Protein AF-A0A3D5L7T8-F1 (afdb_monomer_lite)

pLDDT: mean 82.83, std 12.46, range [45.78, 97.19]

Foldseek 3Di:
DWDDDLQKIWDWDQDPVRDIKIKIFRQDLAKFAQKWKWKAAPNDIDIDHAQIDGHGGMDIPPDDHDHFDDAFAFEEEALDTAEDDPVQQDPVVRDRNDDPQGQPHYPPPPPQPQQWDKDWDADVVRGMIMMMIGRQADFFEEEQEECCCGPDPVVVVVVQVVSVVSSHGYRYYYDYYHQFAPCLLVCVDVVRVSSVVSSVCRVVSHPDGSYYHHYHDD

Secondary structure (DSSP, 8-state):
-EEEETTEEEEEEE-TTS-EEEEEEE-SSS-EEEEEEEEEETTEEEEEEEEEE-TT-EEETT----PPPPP---EEETTEE--B-GGGEETTTTEE-S-TT----B-TTS-TTTSEEEEEEEEETTEEEEEEEEE-EEEEEEEEESHIIIIIS-HHHHHHHHHHHTT-EEEEEEEE-TT-BHHHHTT--GGGHHHHHHHHHHHTT-S--SEEEEE-B-

Structure (mmCIF, N/CA/C/O backbone):
data_AF-A0A3D5L7T8-F1
#
_entry.id   AF-A0A3D5L7T8-F1
#
loop_
_atom_site.group_PDB
_atom_site.id
_atom_site.type_symbol
_atom_site.label_atom_id
_atom_site.label_alt_id
_atom_site.label_comp_id
_atom_site.label_asym_id
_atom_site.label_entity_id
_atom_site.label_seq_id
_atom_site.pdbx_PDB_ins_code
_atom_site.Cartn_x
_atom_site.Cartn_y
_atom_site.Cartn_z
_atom_site.occupancy
_atom_site.B_iso_or_equiv
_atom_site.auth_seq_id
_atom_site.auth_comp_id
_atom_site.auth_asym_id
_atom_site.auth_atom_id
_atom_site.pdbx_PDB_model_num
ATOM 1 N N . MET A 1 1 ? -21.541 0.212 16.901 1.00 83.94 1 MET A N 1
ATOM 2 C CA . MET A 1 1 ? -21.038 1.548 16.515 1.00 83.94 1 MET A CA 1
ATOM 3 C C . MET A 1 1 ? -20.160 1.400 15.288 1.00 83.94 1 MET A C 1
ATOM 5 O O . MET A 1 1 ? -19.587 0.329 15.118 1.00 83.94 1 MET A O 1
ATOM 9 N N . ARG A 1 2 ? -20.120 2.416 14.421 1.00 86.62 2 ARG A N 1
ATOM 10 C CA . ARG A 1 2 ? -19.280 2.442 13.216 1.00 86.62 2 ARG A CA 1
ATOM 11 C C . ARG A 1 2 ? -18.342 3.632 13.292 1.00 86.62 2 ARG A C 1
ATOM 13 O O . ARG A 1 2 ? -18.775 4.712 13.688 1.00 86.62 2 ARG A O 1
ATOM 20 N N . TYR A 1 3 ? -17.098 3.408 12.916 1.00 86.88 3 TYR A N 1
ATOM 21 C CA . TYR A 1 3 ? -16.036 4.394 12.954 1.00 86.88 3 TYR A CA 1
ATOM 22 C C . TYR A 1 3 ? -15.247 4.307 11.658 1.00 86.88 3 TYR A C 1
ATOM 24 O O . TYR A 1 3 ? -14.948 3.201 11.219 1.00 86.88 3 TYR A O 1
ATOM 32 N N . SER A 1 4 ? -14.900 5.440 11.059 1.00 86.38 4 SER A N 1
ATOM 33 C CA . SER A 1 4 ? -14.185 5.462 9.783 1.00 86.38 4 SER A CA 1
ATOM 34 C C . SER A 1 4 ? -12.942 6.331 9.887 1.00 86.38 4 SER A C 1
ATOM 36 O O . SER A 1 4 ? -12.996 7.418 10.464 1.00 86.38 4 SER A O 1
ATOM 38 N N . TYR A 1 5 ? -11.832 5.851 9.337 1.00 85.75 5 TYR A N 1
ATOM 39 C CA . TYR A 1 5 ? -10.569 6.580 9.265 1.00 85.75 5 TYR A CA 1
ATOM 40 C C . TYR A 1 5 ? -9.748 6.047 8.090 1.00 85.75 5 TYR A C 1
ATOM 42 O O . TYR A 1 5 ? -9.596 4.835 7.978 1.00 85.75 5 TYR A O 1
ATOM 50 N N . ASP A 1 6 ? -9.278 6.933 7.207 1.00 85.06 6 ASP A N 1
ATOM 51 C CA . ASP A 1 6 ? -8.482 6.590 6.016 1.00 85.06 6 ASP A CA 1
ATOM 52 C C . ASP A 1 6 ? -9.094 5.434 5.189 1.00 85.06 6 ASP A C 1
ATOM 54 O O . ASP A 1 6 ? -8.447 4.445 4.877 1.00 85.06 6 ASP A O 1
ATOM 58 N N . ASN A 1 7 ? -10.399 5.500 4.891 1.00 90.38 7 ASN A N 1
ATOM 59 C CA . ASN A 1 7 ? -11.153 4.444 4.185 1.00 90.38 7 ASN A CA 1
ATOM 60 C C . ASN A 1 7 ? -11.160 3.053 4.857 1.00 90.38 7 ASN A C 1
ATOM 62 O O . ASN A 1 7 ? -11.647 2.086 4.270 1.00 90.38 7 ASN A O 1
ATOM 66 N N . LEU A 1 8 ? -10.713 2.935 6.106 1.00 91.81 8 LEU A N 1
ATOM 67 C CA . LEU A 1 8 ? -11.010 1.790 6.959 1.00 91.81 8 LEU A CA 1
ATOM 68 C C . LEU A 1 8 ? -12.288 2.081 7.746 1.00 91.81 8 LEU A C 1
ATOM 70 O O . LEU A 1 8 ? -12.381 3.104 8.425 1.00 91.81 8 LEU A O 1
ATOM 74 N N . GLU A 1 9 ? -13.272 1.185 7.682 1.00 93.81 9 GLU A N 1
ATOM 75 C CA . GLU A 1 9 ? -14.464 1.241 8.533 1.00 93.81 9 GLU A CA 1
ATOM 76 C C . GLU A 1 9 ? -14.398 0.144 9.592 1.00 93.81 9 GLU A C 1
ATOM 78 O O . GLU A 1 9 ? -14.436 -1.048 9.303 1.00 93.81 9 GLU A O 1
ATOM 83 N N . MET A 1 10 ? -14.350 0.546 10.853 1.00 92.56 10 MET A N 1
ATOM 84 C CA . MET A 1 10 ? -14.443 -0.355 11.984 1.00 92.56 10 MET A CA 1
ATOM 85 C C . MET A 1 10 ? -15.875 -0.392 12.513 1.00 92.56 10 MET A C 1
ATOM 87 O O . MET A 1 10 ? -16.433 0.618 12.947 1.00 92.56 10 MET A O 1
ATOM 91 N N . THR A 1 11 ? -16.456 -1.586 12.551 1.00 92.94 11 THR A N 1
ATOM 92 C CA . THR A 1 11 ? -17.729 -1.852 13.216 1.00 92.94 11 THR A CA 1
ATOM 93 C C . THR A 1 11 ? -17.478 -2.578 14.530 1.00 92.94 11 THR A C 1
ATOM 95 O O . THR A 1 11 ? -16.883 -3.651 14.558 1.00 92.94 11 THR A O 1
ATOM 98 N N . VAL A 1 12 ? -17.980 -2.008 15.625 1.00 90.31 12 VAL A N 1
ATOM 99 C CA . VAL A 1 12 ? -17.902 -2.598 16.968 1.00 90.31 12 VAL A CA 1
ATOM 100 C C . VAL A 1 12 ? -19.304 -2.935 17.446 1.00 90.31 12 VAL A C 1
ATOM 102 O O . VAL A 1 12 ? -20.168 -2.055 17.553 1.00 90.31 12 VAL A O 1
ATOM 105 N N . THR A 1 13 ? -19.530 -4.208 17.749 1.00 89.50 13 THR A N 1
ATOM 106 C CA . THR A 1 13 ? -20.808 -4.721 18.240 1.00 89.50 13 THR A CA 1
ATOM 107 C C . THR A 1 13 ? -20.642 -5.214 19.671 1.00 89.50 13 THR A C 1
ATOM 109 O O . THR A 1 13 ? -19.860 -6.123 19.934 1.00 89.50 13 THR A O 1
ATOM 112 N N . TYR A 1 14 ? -21.396 -4.617 20.593 1.00 83.88 14 TYR A N 1
ATOM 113 C CA . TYR A 1 14 ? -21.384 -4.963 22.014 1.00 83.88 14 TYR A CA 1
ATOM 114 C C . TYR A 1 14 ? -22.462 -6.002 22.283 1.00 83.88 14 TYR A C 1
ATOM 116 O O . TYR A 1 14 ? -23.641 -5.778 21.991 1.00 83.88 14 TYR A O 1
ATOM 124 N N . ARG A 1 15 ? -22.064 -7.142 22.838 1.00 79.88 15 ARG A N 1
ATOM 125 C CA . ARG A 1 15 ? -22.972 -8.223 23.206 1.00 79.88 15 ARG A CA 1
ATOM 126 C C . ARG A 1 15 ? -23.283 -8.162 24.706 1.00 79.88 15 ARG A C 1
ATOM 128 O O . ARG A 1 15 ? -22.526 -7.627 25.516 1.00 79.88 15 ARG A O 1
ATOM 135 N N . LYS A 1 16 ? -24.460 -8.675 25.087 1.00 70.06 16 LYS A N 1
ATOM 136 C CA . LYS A 1 16 ? -25.003 -8.587 26.463 1.00 70.06 16 LYS A CA 1
ATOM 137 C C . LYS A 1 16 ? -24.175 -9.351 27.507 1.00 70.06 16 LYS A C 1
ATOM 139 O O . LYS A 1 16 ? -24.302 -9.091 28.698 1.00 70.06 16 LYS A O 1
ATOM 144 N N . ASP A 1 17 ? -23.340 -10.278 27.064 1.00 72.81 17 ASP A N 1
ATOM 145 C CA . ASP A 1 17 ? -22.389 -11.089 27.836 1.00 72.81 17 ASP A CA 1
ATOM 146 C C . ASP A 1 17 ? -21.059 -10.371 28.135 1.00 72.81 17 ASP A C 1
ATOM 148 O O . ASP A 1 17 ? -20.142 -10.969 28.697 1.00 72.81 17 ASP A O 1
ATOM 152 N N . LYS A 1 18 ? -20.968 -9.071 27.827 1.00 67.56 18 LYS A N 1
ATOM 153 C CA . LYS A 1 18 ? -19.739 -8.270 27.882 1.00 67.56 18 LYS A CA 1
ATOM 154 C C . LYS A 1 18 ? -18.691 -8.689 26.843 1.00 67.56 18 LYS A C 1
ATOM 156 O O . LYS A 1 18 ? -17.521 -8.334 26.995 1.00 67.56 18 LYS A O 1
ATOM 161 N N . GLU A 1 19 ? -19.084 -9.425 25.806 1.00 77.62 19 GLU A N 1
ATOM 162 C CA . GLU A 1 19 ? -18.231 -9.653 24.646 1.00 77.62 19 GLU A CA 1
ATOM 163 C C . GLU A 1 19 ? -18.355 -8.511 23.636 1.00 77.62 19 GLU A C 1
ATOM 165 O O . GLU A 1 19 ? -19.366 -7.806 23.550 1.00 77.62 19 GLU A O 1
ATOM 170 N N . ILE A 1 20 ? -17.293 -8.341 22.858 1.00 85.12 20 ILE A N 1
ATOM 171 C CA . ILE A 1 20 ? -17.229 -7.410 21.740 1.00 85.12 20 ILE A CA 1
ATOM 172 C C . ILE A 1 20 ? -16.862 -8.185 20.486 1.00 85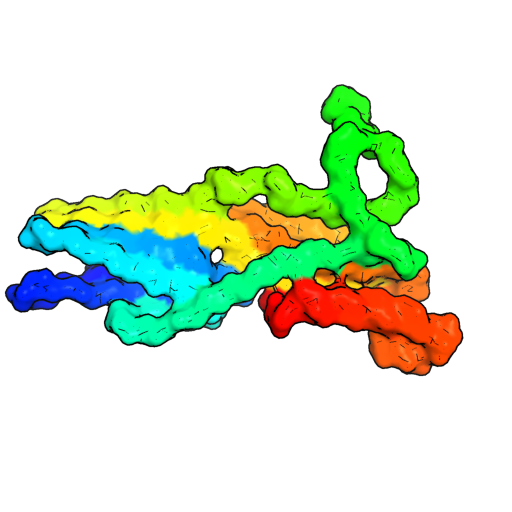.12 20 ILE A C 1
ATOM 174 O O . ILE A 1 20 ? -15.974 -9.040 20.498 1.00 85.12 20 ILE A O 1
ATOM 178 N N . GLU A 1 21 ? -17.553 -7.861 19.407 1.00 89.31 21 GLU A N 1
ATOM 179 C CA . GLU A 1 21 ? -17.218 -8.316 18.070 1.00 89.31 21 GLU A CA 1
ATOM 180 C C . GLU A 1 21 ? -16.737 -7.112 17.269 1.00 89.31 21 GLU A C 1
ATOM 182 O O . GLU A 1 21 ? -17.429 -6.089 17.200 1.00 89.31 21 GLU A O 1
ATOM 187 N N . ILE A 1 22 ? -15.544 -7.237 16.695 1.00 91.94 22 ILE A N 1
ATOM 188 C CA . ILE A 1 22 ? -14.925 -6.214 15.864 1.00 91.94 22 ILE A CA 1
ATOM 189 C C . ILE A 1 22 ? -14.961 -6.701 14.426 1.00 91.94 22 ILE A C 1
ATOM 191 O O . ILE A 1 22 ? -14.689 -7.867 14.136 1.00 91.94 22 ILE A O 1
ATOM 195 N N . GLN A 1 23 ? -15.284 -5.787 13.526 1.00 95.25 23 GLN A N 1
ATOM 196 C CA . GLN A 1 23 ? -15.102 -5.966 12.098 1.00 95.25 23 GLN A CA 1
ATOM 197 C C . GLN A 1 23 ? -14.351 -4.753 11.567 1.00 95.25 23 GLN A C 1
ATOM 199 O O . GLN A 1 23 ? -14.629 -3.633 11.996 1.00 95.25 23 GLN A O 1
ATOM 204 N N . VAL A 1 24 ? -13.402 -4.969 10.665 1.00 95.88 24 VAL A N 1
ATOM 205 C CA . VAL A 1 24 ? -12.659 -3.902 9.990 1.00 95.88 24 VAL A CA 1
ATOM 206 C C . VAL A 1 24 ? -12.815 -4.123 8.494 1.00 95.88 24 VAL A C 1
ATOM 208 O O . VAL A 1 24 ? -12.342 -5.124 7.963 1.00 95.88 24 VAL A O 1
ATOM 211 N N . ALA A 1 25 ? -13.524 -3.218 7.833 1.00 96.50 25 ALA A N 1
ATOM 212 C CA . ALA A 1 25 ? -13.703 -3.201 6.394 1.00 96.50 25 ALA A CA 1
ATOM 213 C C . ALA A 1 25 ? -12.656 -2.289 5.756 1.00 96.50 25 ALA A C 1
ATOM 215 O O . ALA A 1 25 ? -12.460 -1.154 6.193 1.00 96.50 25 ALA A O 1
ATOM 216 N N . ASN A 1 26 ? -11.994 -2.790 4.718 1.00 95.62 26 ASN A N 1
ATOM 217 C CA . ASN A 1 26 ? -11.079 -2.014 3.901 1.00 95.62 26 ASN A CA 1
ATOM 218 C C . ASN A 1 26 ? -11.822 -1.490 2.669 1.00 95.62 26 ASN A C 1
ATOM 220 O O . ASN A 1 26 ? -12.113 -2.252 1.753 1.00 95.62 26 ASN A O 1
ATOM 224 N N . HIS A 1 27 ? -12.132 -0.195 2.624 1.00 95.00 27 HIS A N 1
ATOM 225 C CA . HIS A 1 27 ? -12.789 0.410 1.462 1.00 95.00 27 HIS A CA 1
ATOM 226 C C . HIS A 1 27 ? -11.810 0.928 0.406 1.00 95.00 27 HIS A C 1
ATOM 228 O O . HIS A 1 27 ? -12.255 1.388 -0.646 1.00 95.00 27 HIS A O 1
ATOM 234 N N . ASN A 1 28 ? -10.501 0.820 0.644 1.00 92.88 28 ASN A N 1
ATOM 235 C CA . ASN A 1 28 ? -9.500 1.138 -0.362 1.00 92.88 28 ASN A CA 1
ATOM 236 C C . ASN A 1 28 ? -9.554 0.140 -1.527 1.00 92.88 28 ASN A C 1
ATOM 238 O O . ASN A 1 28 ? -9.961 -1.013 -1.377 1.00 92.88 28 ASN A O 1
ATOM 242 N N . THR A 1 29 ? -9.078 0.582 -2.690 1.00 91.94 29 THR A N 1
ATOM 243 C CA . THR A 1 29 ? -8.909 -0.254 -3.891 1.00 91.94 29 THR A CA 1
ATOM 244 C C . THR A 1 29 ? -7.606 -1.063 -3.870 1.00 91.94 29 THR A C 1
ATOM 246 O O . THR A 1 29 ? -7.195 -1.593 -4.897 1.00 91.94 29 THR A O 1
ATOM 249 N N . PHE A 1 30 ? -6.926 -1.111 -2.727 1.00 93.12 30 PHE A N 1
ATOM 250 C CA . PHE A 1 30 ? -5.668 -1.817 -2.499 1.00 93.12 30 PHE A CA 1
ATOM 251 C C . PHE A 1 30 ? -5.685 -2.466 -1.112 1.00 93.12 30 PHE A C 1
ATOM 253 O O . PHE A 1 30 ? -6.493 -2.095 -0.253 1.00 93.12 30 PHE A O 1
ATOM 260 N N . ARG A 1 31 ? -4.812 -3.451 -0.896 1.00 93.19 31 ARG A N 1
ATOM 261 C CA . ARG A 1 31 ? -4.706 -4.148 0.392 1.00 93.19 31 ARG A CA 1
ATOM 262 C C . ARG A 1 31 ? -4.128 -3.234 1.474 1.00 93.19 31 ARG A C 1
ATOM 264 O O . ARG A 1 31 ? -3.219 -2.458 1.211 1.00 93.19 31 ARG A O 1
ATOM 271 N N . VAL A 1 32 ? -4.597 -3.371 2.709 1.00 92.88 32 VAL A N 1
ATOM 272 C CA . VAL A 1 32 ? -4.035 -2.662 3.873 1.00 92.88 32 VAL A CA 1
ATOM 273 C C . VAL A 1 32 ? -3.637 -3.687 4.922 1.00 92.88 32 VAL A C 1
ATOM 275 O O . VAL A 1 32 ? -4.291 -4.718 5.068 1.00 92.88 32 VAL A O 1
ATOM 278 N N . GLY A 1 33 ? -2.564 -3.437 5.666 1.00 92.31 33 GLY A N 1
ATOM 279 C CA . GLY A 1 33 ? -2.097 -4.386 6.669 1.00 92.31 33 GLY A CA 1
ATOM 280 C C . GLY A 1 33 ? -1.360 -3.759 7.830 1.00 92.31 33 GLY A C 1
ATOM 281 O O . GLY A 1 33 ? -1.366 -2.544 8.021 1.00 92.31 33 GLY A O 1
ATOM 282 N N . ASN A 1 34 ? -0.750 -4.629 8.637 1.00 91.88 34 ASN A N 1
ATOM 283 C CA . ASN A 1 34 ? -0.092 -4.256 9.888 1.00 91.88 34 ASN A CA 1
ATOM 284 C C . ASN A 1 34 ? -1.021 -3.459 10.823 1.00 91.88 34 ASN A C 1
ATOM 286 O O . ASN A 1 34 ? -0.598 -2.497 11.468 1.00 91.88 34 ASN A O 1
ATOM 290 N N . ILE A 1 35 ? -2.296 -3.850 10.882 1.00 94.06 35 ILE A N 1
ATOM 291 C CA . ILE A 1 35 ? -3.324 -3.176 11.671 1.00 94.06 35 ILE A CA 1
ATOM 292 C C . ILE A 1 35 ? -3.373 -3.819 13.056 1.00 94.06 35 ILE A C 1
ATOM 294 O O . ILE A 1 35 ? -3.429 -5.033 13.218 1.00 94.06 35 ILE A O 1
ATOM 298 N N . THR A 1 36 ? -3.371 -2.987 14.083 1.00 94.50 36 THR A N 1
ATOM 299 C CA . THR A 1 36 ? -3.581 -3.363 15.475 1.00 94.50 36 THR A CA 1
ATOM 300 C C . THR A 1 36 ? -4.853 -2.696 15.960 1.00 94.50 36 THR A C 1
ATOM 302 O O . THR A 1 36 ? -4.956 -1.470 15.963 1.00 94.50 36 THR A O 1
ATOM 305 N N . VAL A 1 37 ? -5.810 -3.498 16.415 1.00 94.12 37 VAL A N 1
ATOM 306 C CA . VAL A 1 37 ? -7.025 -2.998 17.053 1.00 94.12 37 VAL A CA 1
ATOM 307 C C . VAL A 1 37 ? -6.944 -3.287 18.539 1.00 94.12 37 VAL A C 1
ATOM 309 O O . VAL A 1 37 ? -6.835 -4.435 18.963 1.00 94.12 37 VAL A O 1
ATOM 312 N N . THR A 1 38 ? -6.993 -2.239 19.347 1.00 94.06 38 THR A N 1
ATOM 313 C CA . THR A 1 38 ? -7.051 -2.337 20.802 1.00 94.06 38 THR A CA 1
ATOM 314 C C . THR A 1 38 ? -8.407 -1.857 21.275 1.00 94.06 38 THR A C 1
ATOM 316 O O . THR A 1 38 ? -8.832 -0.760 20.948 1.00 94.06 38 THR A O 1
ATOM 319 N N . THR A 1 39 ? -9.086 -2.672 22.062 1.00 91.44 39 THR A N 1
ATOM 320 C CA . THR A 1 39 ? -10.403 -2.379 22.620 1.00 91.44 39 THR A CA 1
ATOM 321 C C . THR A 1 39 ? -10.349 -2.473 24.128 1.00 91.44 39 THR A C 1
ATOM 323 O O . THR A 1 39 ? -9.779 -3.411 24.681 1.00 91.44 39 THR A O 1
ATOM 326 N N . GLU A 1 40 ? -10.971 -1.518 24.798 1.00 91.31 40 GLU A N 1
ATOM 327 C CA . GLU A 1 40 ? -11.220 -1.542 26.226 1.00 91.31 40 GLU A CA 1
ATOM 328 C C . GLU A 1 40 ? -12.723 -1.424 26.468 1.00 91.31 40 GLU A C 1
ATOM 330 O O . GLU A 1 40 ? -13.363 -0.449 26.082 1.00 91.31 40 GLU A O 1
ATOM 335 N N . TYR A 1 41 ? -13.306 -2.452 27.080 1.00 88.06 41 TYR A N 1
ATOM 336 C CA . TYR A 1 41 ? -14.732 -2.506 27.374 1.00 88.06 41 TYR A CA 1
ATOM 337 C C . TYR A 1 41 ? -14.978 -3.231 28.695 1.00 88.06 41 TYR A C 1
ATOM 339 O O . TYR A 1 41 ? -14.400 -4.286 28.960 1.00 88.06 41 TYR A O 1
ATOM 347 N N . ALA A 1 42 ? -15.838 -2.659 29.544 1.00 84.75 42 ALA A N 1
ATOM 348 C CA . ALA A 1 42 ? -16.175 -3.204 30.862 1.00 84.75 42 ALA A CA 1
ATOM 349 C C . ALA A 1 42 ? -14.939 -3.533 31.737 1.00 84.75 42 ALA A C 1
ATOM 351 O O . ALA A 1 42 ? -14.937 -4.527 32.469 1.00 84.75 42 ALA A O 1
ATOM 352 N N . GLY A 1 43 ? -13.884 -2.711 31.640 1.00 83.44 43 GLY A N 1
ATOM 353 C CA . GLY A 1 43 ? -12.617 -2.878 32.365 1.00 83.44 43 GLY A CA 1
ATOM 354 C C . GLY A 1 43 ? -11.707 -3.990 31.830 1.00 83.44 43 GLY A C 1
ATOM 355 O O . GLY A 1 43 ? -10.736 -4.354 32.491 1.00 83.44 43 GLY A O 1
ATOM 356 N N . LYS A 1 44 ? -12.016 -4.566 30.660 1.00 86.81 44 LYS A N 1
ATOM 357 C CA . LYS A 1 44 ? -11.173 -5.555 29.981 1.00 86.81 44 LYS A CA 1
ATOM 358 C C . LYS A 1 44 ? -10.559 -4.945 28.731 1.00 86.81 44 LYS A C 1
ATOM 360 O O . LYS A 1 44 ? -11.284 -4.431 27.884 1.00 86.81 44 LYS A O 1
ATOM 365 N N . LYS A 1 45 ? -9.240 -5.084 28.600 1.00 90.50 45 LYS A N 1
ATOM 366 C CA . LYS A 1 45 ? -8.482 -4.695 27.411 1.00 90.50 45 LYS A CA 1
ATOM 367 C C . LYS A 1 45 ? -8.184 -5.917 26.542 1.00 90.50 45 LYS A C 1
ATOM 369 O O . LYS A 1 45 ? -7.703 -6.929 27.052 1.00 90.50 45 LYS A O 1
ATOM 374 N N . ARG A 1 46 ? -8.447 -5.819 25.241 1.00 90.38 46 ARG A N 1
ATOM 375 C CA . ARG A 1 46 ? -8.125 -6.822 24.219 1.00 90.38 46 ARG A CA 1
ATOM 376 C C . ARG A 1 46 ? -7.367 -6.146 23.085 1.00 90.38 46 ARG A C 1
ATOM 378 O O . ARG A 1 46 ? -7.727 -5.049 22.672 1.00 90.38 46 ARG A O 1
ATOM 385 N N . THR A 1 47 ? -6.352 -6.821 22.564 1.00 92.50 47 THR A N 1
ATOM 386 C CA . THR A 1 47 ? -5.617 -6.383 21.377 1.00 92.50 47 THR A CA 1
ATOM 387 C C . THR A 1 47 ? -5.664 -7.491 20.337 1.00 92.50 47 THR A C 1
ATOM 389 O O . THR A 1 47 ? -5.398 -8.649 20.656 1.00 92.50 47 THR A O 1
ATOM 392 N N . GLU A 1 48 ? -6.022 -7.134 19.111 1.00 93.25 48 GLU A N 1
ATOM 393 C CA . GLU A 1 48 ? -6.054 -8.019 17.951 1.00 93.25 48 GLU A CA 1
ATOM 394 C C . GLU A 1 48 ? -5.120 -7.460 16.880 1.00 93.25 48 GLU A C 1
ATOM 396 O O . GLU A 1 48 ? -5.098 -6.253 16.633 1.00 93.25 48 GLU A O 1
ATOM 401 N N . PHE A 1 49 ? -4.333 -8.341 16.267 1.00 94.31 49 PHE A N 1
ATOM 402 C CA . PHE A 1 49 ? -3.459 -7.995 15.156 1.00 94.31 49 PHE A CA 1
ATOM 403 C C . PHE A 1 49 ? -4.036 -8.562 13.863 1.00 94.31 49 PHE A C 1
ATOM 405 O O . PHE A 1 49 ? -4.385 -9.741 13.802 1.00 94.31 49 PHE A O 1
ATOM 412 N N . ILE A 1 50 ? -4.104 -7.714 12.846 1.00 95.31 50 ILE A N 1
ATOM 413 C CA . ILE A 1 50 ? -4.572 -8.024 11.504 1.00 95.31 50 ILE A CA 1
ATOM 414 C C . ILE A 1 50 ? -3.394 -7.747 10.569 1.00 95.31 50 ILE A C 1
ATOM 416 O O . ILE A 1 50 ? -2.997 -6.604 10.340 1.00 95.31 50 ILE A O 1
ATOM 420 N N . GLY A 1 51 ? -2.800 -8.820 10.067 1.00 94.00 51 GLY A N 1
ATOM 421 C CA . GLY A 1 51 ? -1.677 -8.781 9.144 1.00 94.00 51 GLY A CA 1
ATOM 422 C C . GLY A 1 51 ? -2.048 -8.160 7.798 1.00 94.00 51 GLY A C 1
ATOM 423 O O . GLY A 1 51 ? -1.318 -7.271 7.365 1.00 94.00 51 GLY A O 1
ATOM 424 N N . ARG A 1 52 ? -3.178 -8.548 7.183 1.00 93.31 52 ARG A N 1
ATOM 425 C CA . ARG A 1 52 ? -3.692 -7.955 5.934 1.00 93.31 52 ARG A CA 1
ATOM 426 C C . ARG A 1 52 ? -5.212 -8.042 5.802 1.00 93.31 52 ARG A C 1
ATOM 428 O O . ARG A 1 52 ? -5.822 -8.978 6.312 1.00 93.31 52 ARG A O 1
ATOM 435 N N . ILE A 1 53 ? -5.789 -7.084 5.083 1.00 95.25 53 ILE A N 1
ATOM 436 C CA . ILE A 1 53 ? -7.169 -7.072 4.591 1.00 95.25 53 ILE A CA 1
ATOM 437 C C . ILE A 1 53 ? -7.106 -6.693 3.110 1.00 95.25 53 ILE A C 1
ATOM 439 O O . ILE A 1 53 ? -6.597 -5.619 2.773 1.00 95.25 53 ILE A O 1
ATOM 443 N N . GLU A 1 54 ? -7.601 -7.562 2.230 1.00 94.62 54 GLU A N 1
ATOM 444 C CA . GLU A 1 54 ? -7.615 -7.297 0.789 1.00 94.62 54 GLU A CA 1
ATOM 445 C C . GLU A 1 54 ? -8.542 -6.122 0.438 1.00 94.62 54 GLU A C 1
ATOM 447 O O . GLU A 1 54 ? -9.357 -5.663 1.249 1.00 94.62 54 GLU A O 1
ATOM 452 N N . ALA A 1 55 ? -8.386 -5.588 -0.774 1.00 94.31 55 ALA A N 1
ATOM 453 C CA . ALA A 1 55 ? -9.219 -4.495 -1.268 1.00 94.31 55 ALA A CA 1
ATOM 454 C C . ALA A 1 55 ? -10.708 -4.870 -1.204 1.00 94.31 55 ALA A C 1
ATOM 456 O O . ALA A 1 55 ? -11.115 -5.923 -1.694 1.00 94.31 55 ALA A O 1
ATOM 457 N N . HIS A 1 56 ? -11.527 -3.990 -0.625 1.00 95.31 56 HIS A N 1
ATOM 458 C CA . HIS A 1 56 ? -12.976 -4.178 -0.470 1.00 95.31 56 HIS A CA 1
ATOM 459 C C . HIS A 1 56 ? -13.408 -5.377 0.394 1.00 95.31 56 HIS A C 1
ATOM 461 O O . HIS A 1 56 ? -14.594 -5.719 0.413 1.00 95.31 56 HIS A O 1
ATOM 467 N N . GLU A 1 57 ? -12.492 -5.992 1.146 1.00 96.69 57 GLU A N 1
ATOM 468 C CA . GLU A 1 57 ? -12.815 -7.071 2.078 1.00 96.69 57 GLU A CA 1
ATOM 469 C C . GLU A 1 57 ? -13.060 -6.572 3.507 1.00 96.69 57 GLU A C 1
ATOM 471 O O . GLU A 1 57 ? -12.843 -5.412 3.864 1.00 96.69 57 GLU A O 1
ATOM 476 N N . THR A 1 58 ? -13.579 -7.465 4.350 1.00 96.94 58 THR A N 1
ATOM 477 C CA . THR A 1 58 ? -13.837 -7.201 5.766 1.00 96.94 58 THR A CA 1
ATOM 478 C C . THR A 1 58 ? -13.269 -8.326 6.604 1.00 96.94 58 THR A C 1
ATOM 480 O O . THR A 1 58 ? -13.690 -9.473 6.471 1.00 96.94 58 THR A O 1
ATOM 483 N N . TRP A 1 59 ? -12.369 -7.975 7.512 1.00 97.19 59 TRP A N 1
ATOM 484 C CA . TRP A 1 59 ? -11.886 -8.871 8.551 1.00 97.19 59 TRP A CA 1
ATOM 485 C C . TRP A 1 59 ? -12.827 -8.844 9.758 1.00 97.19 59 TRP A C 1
ATOM 487 O O . TRP A 1 59 ? -13.359 -7.785 10.107 1.00 97.19 59 TRP A O 1
ATOM 497 N N . LYS A 1 60 ? -13.015 -9.984 10.426 1.00 95.00 60 LYS A N 1
ATOM 498 C CA . LYS A 1 60 ? -13.798 -10.110 11.663 1.00 95.00 60 LYS A CA 1
ATOM 499 C C . LYS A 1 60 ? -12.964 -10.724 12.782 1.00 95.00 60 LYS A C 1
ATOM 501 O O . LYS A 1 60 ? -12.086 -11.546 12.537 1.00 95.00 60 LYS A O 1
ATOM 506 N N . SER A 1 61 ? -13.280 -10.379 14.032 1.00 91.19 61 SER A N 1
ATOM 507 C CA . SER A 1 61 ? -12.628 -10.955 15.215 1.00 91.19 61 SER A CA 1
ATOM 508 C C . SER A 1 61 ? -12.557 -12.484 15.145 1.00 91.19 61 SER A C 1
ATOM 510 O O . SER A 1 61 ? -13.583 -13.164 15.121 1.00 91.19 61 SER A O 1
ATOM 512 N N . GLY A 1 62 ? -11.337 -13.019 15.200 1.00 87.44 62 GLY A N 1
ATOM 513 C CA . GLY A 1 62 ? -11.064 -14.458 15.133 1.00 87.44 62 GLY A CA 1
ATOM 514 C C . GLY A 1 62 ? -10.765 -14.996 13.731 1.00 87.44 62 GLY A C 1
ATOM 515 O O . GLY A 1 62 ? -10.316 -16.141 13.627 1.00 87.44 62 GLY A O 1
ATOM 516 N N . ASP A 1 63 ? -10.943 -14.195 12.678 1.00 93.00 63 ASP A N 1
ATOM 517 C CA . ASP A 1 63 ? -10.498 -14.561 11.337 1.00 93.00 63 ASP A CA 1
ATOM 518 C C . ASP A 1 63 ? -8.973 -14.706 11.317 1.00 93.00 63 ASP A C 1
ATOM 520 O O . ASP A 1 63 ? -8.228 -13.931 11.930 1.00 93.00 63 ASP A O 1
ATOM 524 N N . ARG A 1 64 ? -8.496 -15.726 10.596 1.00 89.94 64 ARG A N 1
ATOM 525 C CA . ARG A 1 64 ? -7.061 -15.899 10.364 1.00 89.94 64 ARG A CA 1
ATOM 526 C C . ARG A 1 64 ? -6.546 -14.719 9.559 1.00 89.94 64 ARG A C 1
ATOM 528 O O . ARG A 1 64 ? -7.218 -14.240 8.654 1.00 89.94 64 ARG A O 1
ATOM 535 N N . THR A 1 65 ? -5.324 -14.312 9.863 1.00 90.88 65 THR A N 1
ATOM 536 C CA . THR A 1 65 ? -4.638 -13.282 9.101 1.00 90.88 65 THR A CA 1
ATOM 537 C C . THR A 1 65 ? -3.309 -13.796 8.589 1.00 90.88 65 THR A C 1
ATOM 539 O O . THR A 1 65 ? -2.613 -14.553 9.266 1.00 90.88 65 THR A O 1
ATOM 542 N N . GLU A 1 66 ? -2.949 -13.326 7.406 1.00 92.44 66 GLU A N 1
ATOM 543 C CA . GLU A 1 66 ? -1.623 -13.485 6.826 1.00 92.44 66 GLU A CA 1
ATOM 544 C C . GLU A 1 66 ? -0.888 -12.149 6.919 1.00 92.44 66 GLU A C 1
ATOM 546 O O . GLU A 1 66 ? -1.519 -11.092 6.944 1.00 92.44 66 GLU A O 1
ATOM 551 N N . ASN A 1 67 ? 0.435 -12.189 7.042 1.00 91.00 67 ASN A N 1
ATOM 552 C CA . ASN A 1 67 ? 1.240 -10.974 7.085 1.00 91.00 67 ASN A CA 1
ATOM 553 C C . ASN A 1 67 ? 1.517 -10.494 5.666 1.00 91.00 67 ASN A C 1
ATOM 555 O O . ASN A 1 67 ? 1.729 -11.311 4.774 1.00 91.00 67 ASN A O 1
ATOM 559 N N . ILE A 1 68 ? 1.602 -9.180 5.485 1.00 87.75 68 ILE A N 1
ATOM 560 C CA . ILE A 1 68 ? 2.109 -8.611 4.239 1.00 87.75 68 ILE A CA 1
ATOM 561 C C . ILE A 1 68 ? 3.636 -8.831 4.192 1.00 87.75 68 ILE A C 1
ATOM 563 O O . ILE A 1 68 ? 4.332 -8.373 5.108 1.00 87.75 68 ILE A O 1
ATOM 567 N N . PRO A 1 69 ? 4.187 -9.506 3.160 1.00 88.25 69 PRO A N 1
ATOM 568 C CA . PRO A 1 69 ? 5.635 -9.637 2.985 1.00 88.25 69 PRO A CA 1
ATOM 569 C C . PRO A 1 69 ? 6.299 -8.260 2.866 1.00 88.25 69 PRO A C 1
ATOM 571 O O . PRO A 1 69 ? 5.653 -7.339 2.376 1.00 88.25 69 PRO A O 1
ATOM 574 N N . PRO A 1 70 ? 7.566 -8.060 3.258 1.00 86.38 70 PRO A N 1
ATOM 575 C CA . PRO A 1 70 ? 8.250 -6.785 3.050 1.00 86.38 70 PRO A CA 1
ATOM 576 C C . PRO A 1 70 ? 8.224 -6.346 1.581 1.00 86.38 70 PRO A C 1
ATOM 578 O O . PRO A 1 70 ? 8.352 -7.171 0.684 1.00 86.38 70 PRO A O 1
ATOM 581 N N . PHE A 1 71 ? 8.067 -5.044 1.342 1.00 87.69 71 PHE A N 1
ATOM 582 C CA . PHE A 1 71 ? 8.214 -4.493 0.000 1.00 87.69 71 PHE A CA 1
ATOM 583 C C . PHE A 1 71 ? 9.696 -4.320 -0.346 1.00 87.69 71 PHE A C 1
ATOM 585 O O . PHE A 1 71 ? 10.467 -3.776 0.451 1.00 87.69 71 PHE A O 1
ATOM 592 N N . HIS A 1 72 ? 10.079 -4.745 -1.543 1.00 86.69 72 HIS A N 1
ATOM 593 C CA . HIS A 1 72 ? 11.403 -4.564 -2.115 1.00 86.69 72 HIS A CA 1
ATOM 594 C C . HIS A 1 72 ? 11.342 -3.488 -3.197 1.00 86.69 72 HIS A C 1
ATOM 596 O O . HIS A 1 72 ? 10.799 -3.697 -4.285 1.00 86.69 72 HIS A O 1
ATOM 602 N N . ALA A 1 73 ? 11.910 -2.322 -2.895 1.00 78.25 73 ALA A N 1
ATOM 603 C CA . ALA A 1 73 ? 12.029 -1.240 -3.859 1.00 78.25 73 ALA A CA 1
ATOM 604 C C . ALA A 1 73 ? 13.050 -1.629 -4.938 1.00 78.25 73 ALA A C 1
ATOM 606 O O . ALA A 1 73 ? 14.252 -1.650 -4.686 1.00 78.25 73 ALA A O 1
ATOM 607 N N . ALA A 1 74 ? 12.561 -1.948 -6.135 1.00 83.75 74 ALA A N 1
ATOM 608 C CA . ALA A 1 74 ? 13.383 -2.219 -7.306 1.00 83.75 74 ALA A CA 1
ATOM 609 C C . ALA A 1 74 ? 13.262 -1.059 -8.290 1.00 83.75 74 ALA A C 1
ATOM 611 O O . ALA A 1 74 ? 12.156 -0.622 -8.603 1.00 83.75 74 ALA A O 1
ATOM 612 N N . SER A 1 75 ? 14.390 -0.561 -8.786 1.00 80.75 75 SER A N 1
ATOM 613 C CA . SER A 1 75 ? 14.409 0.561 -9.719 1.00 80.75 75 SER A CA 1
ATOM 614 C C . SER A 1 75 ? 15.509 0.371 -10.744 1.00 80.75 75 SER A C 1
ATOM 616 O O . SER A 1 75 ? 16.676 0.214 -10.386 1.00 80.75 75 SER A O 1
ATOM 618 N N . PHE A 1 76 ? 15.139 0.391 -12.020 1.00 83.19 76 PHE A N 1
ATOM 619 C CA . PHE A 1 76 ? 16.073 0.204 -13.119 1.00 83.19 76 PHE A CA 1
ATOM 620 C C . PHE A 1 76 ? 15.922 1.280 -14.188 1.00 83.19 76 PHE A C 1
ATOM 622 O O . PHE A 1 76 ? 14.814 1.680 -14.548 1.00 83.19 76 PHE A O 1
ATOM 629 N N . TYR A 1 77 ? 17.055 1.694 -14.740 1.00 81.88 77 TYR A N 1
ATOM 630 C CA . TYR A 1 77 ? 17.167 2.596 -15.872 1.00 81.88 77 TYR A CA 1
ATOM 631 C C . TYR A 1 77 ? 18.108 1.978 -16.905 1.00 81.88 77 TYR A C 1
ATOM 633 O O . TYR A 1 77 ? 19.302 1.833 -16.642 1.00 81.88 77 TYR A O 1
ATOM 641 N N . GLU A 1 78 ? 17.569 1.614 -18.070 1.00 85.50 78 GLU A N 1
ATOM 642 C CA . GLU A 1 78 ? 18.339 1.143 -19.236 1.00 85.50 78 GLU A CA 1
ATOM 643 C C . GLU A 1 78 ? 19.437 0.118 -18.881 1.00 85.50 78 GLU A C 1
ATOM 645 O O . GLU A 1 78 ? 20.619 0.280 -19.180 1.00 85.50 78 GLU A O 1
ATOM 650 N N . GLY A 1 79 ? 19.033 -0.934 -18.172 1.00 84.50 79 GLY A N 1
ATOM 651 C CA . GLY A 1 79 ? 19.844 -2.080 -17.768 1.00 84.50 79 GLY A CA 1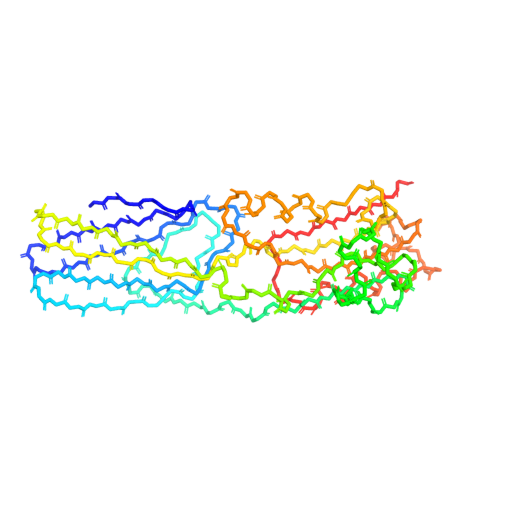
ATOM 652 C C . GLY A 1 79 ? 20.557 -1.922 -16.426 1.00 84.50 79 GLY A C 1
ATOM 653 O O . GLY A 1 79 ? 21.120 -2.897 -15.923 1.00 84.50 79 GLY A O 1
ATOM 654 N N . LYS A 1 80 ? 20.533 -0.730 -15.822 1.00 84.06 80 LYS A N 1
ATOM 655 C CA . LYS A 1 80 ? 21.238 -0.431 -14.570 1.00 84.06 80 LYS A CA 1
ATOM 656 C C . LYS A 1 80 ? 20.259 -0.273 -13.423 1.00 84.06 80 LYS A C 1
ATOM 658 O O . LYS A 1 80 ? 19.281 0.457 -13.548 1.00 84.06 80 LYS A O 1
ATOM 663 N N . GLU A 1 81 ? 20.539 -0.928 -12.303 1.00 81.00 81 GLU A N 1
ATOM 664 C CA . GLU A 1 81 ? 19.851 -0.626 -11.050 1.00 81.00 81 GLU A CA 1
ATOM 665 C C . GLU A 1 81 ? 20.170 0.821 -10.669 1.00 81.00 81 GLU A C 1
ATOM 667 O O . GLU A 1 81 ? 21.337 1.215 -10.654 1.00 81.00 81 GLU A O 1
ATOM 672 N N . GLN A 1 82 ? 19.137 1.626 -10.449 1.00 72.19 82 GLN A N 1
ATOM 673 C CA . GLN A 1 82 ? 19.285 3.041 -10.149 1.00 72.19 82 GLN A CA 1
ATOM 674 C C . GLN A 1 82 ? 18.357 3.436 -9.024 1.00 72.19 82 GLN A C 1
ATOM 676 O O . GLN A 1 82 ? 17.141 3.481 -9.184 1.00 72.19 82 GLN A O 1
ATOM 681 N N . ILE A 1 83 ? 18.960 3.761 -7.892 1.00 65.75 83 ILE A N 1
ATOM 682 C CA . ILE A 1 83 ? 18.269 4.236 -6.707 1.00 65.75 83 ILE A CA 1
ATOM 683 C C . ILE A 1 83 ? 18.711 5.680 -6.501 1.00 65.75 83 ILE A C 1
ATOM 685 O O . ILE A 1 83 ? 19.911 5.936 -6.381 1.00 65.75 83 ILE A O 1
ATOM 689 N N . ILE A 1 84 ? 17.766 6.621 -6.449 1.00 65.31 84 ILE A N 1
ATOM 690 C CA . ILE A 1 84 ? 18.108 8.012 -6.152 1.00 65.31 84 ILE A CA 1
ATOM 691 C C . ILE A 1 84 ? 18.616 8.102 -4.725 1.00 65.31 84 ILE A C 1
ATOM 693 O O . ILE A 1 84 ? 17.925 7.699 -3.794 1.00 65.31 84 ILE A O 1
ATOM 697 N N . ASP A 1 85 ? 19.816 8.658 -4.572 1.00 69.00 85 ASP A N 1
ATOM 698 C CA . ASP A 1 85 ? 20.339 9.110 -3.288 1.00 69.00 85 ASP A CA 1
ATOM 699 C C . ASP A 1 85 ? 19.778 10.507 -2.968 1.00 69.00 85 ASP A C 1
ATOM 701 O O . ASP A 1 85 ? 20.212 11.474 -3.603 1.00 69.00 85 ASP A O 1
ATOM 705 N N . PRO A 1 86 ? 18.845 10.643 -2.003 1.00 67.50 86 PRO A N 1
ATOM 706 C CA . PRO A 1 86 ? 18.283 11.929 -1.587 1.00 67.50 86 PRO A CA 1
ATOM 707 C C . PRO A 1 86 ? 19.348 12.952 -1.179 1.00 67.50 86 PRO A C 1
ATOM 709 O O . PRO A 1 86 ? 19.149 14.149 -1.365 1.00 67.50 86 PRO A O 1
ATOM 712 N N . GLY A 1 87 ? 20.497 12.496 -0.666 1.00 73.56 87 GLY A N 1
ATOM 713 C CA . GLY A 1 87 ? 21.589 13.358 -0.213 1.00 73.56 87 GLY A CA 1
ATOM 714 C C . GLY A 1 87 ? 22.285 14.136 -1.333 1.00 73.56 87 GLY A C 1
ATOM 715 O O . GLY A 1 87 ? 23.041 15.063 -1.052 1.00 73.56 87 GLY A O 1
ATOM 716 N N . LEU A 1 88 ? 22.023 13.792 -2.599 1.00 75.88 88 LEU A N 1
ATOM 717 C CA . LEU A 1 88 ? 22.510 14.534 -3.763 1.00 75.88 88 LEU A CA 1
ATOM 718 C C . LEU A 1 88 ? 21.558 15.663 -4.195 1.00 75.88 88 LEU A C 1
ATOM 720 O O . LEU A 1 88 ? 21.884 16.394 -5.132 1.00 75.88 88 LEU A O 1
ATOM 724 N N . TYR A 1 89 ? 20.399 15.819 -3.545 1.00 72.31 89 TYR A N 1
ATOM 725 C CA . TYR A 1 89 ? 19.492 16.941 -3.776 1.00 72.31 89 TYR A CA 1
ATOM 726 C C . TYR A 1 89 ? 19.912 18.165 -2.954 1.00 72.31 89 TYR A C 1
ATOM 728 O O . TYR A 1 89 ? 19.941 18.133 -1.725 1.00 72.31 89 TYR A O 1
ATOM 736 N N . ASP A 1 90 ? 20.218 19.267 -3.633 1.00 75.81 90 ASP A N 1
ATOM 737 C CA . ASP A 1 90 ? 20.480 20.550 -2.988 1.00 75.81 90 ASP A CA 1
ATOM 738 C C . ASP A 1 90 ? 19.162 21.314 -2.800 1.00 75.81 90 ASP A C 1
ATOM 740 O O . ASP A 1 90 ? 18.625 21.898 -3.741 1.00 75.81 90 ASP A O 1
ATOM 744 N N . GLU A 1 91 ? 18.657 21.353 -1.564 1.00 75.62 91 GLU A N 1
ATOM 745 C CA . GLU A 1 91 ? 17.418 22.060 -1.210 1.00 75.62 91 GLU A CA 1
ATOM 746 C C . GLU A 1 91 ? 17.449 23.563 -1.525 1.00 75.62 91 GLU A C 1
ATOM 748 O O . GLU A 1 91 ? 16.402 24.175 -1.739 1.00 75.62 91 GLU A O 1
ATOM 753 N N . LYS A 1 92 ? 18.634 24.184 -1.552 1.00 79.12 92 LYS A N 1
ATOM 754 C CA . LYS A 1 92 ? 18.776 25.623 -1.786 1.00 79.12 92 LYS A CA 1
ATOM 755 C C . LYS A 1 92 ? 18.687 25.962 -3.267 1.00 79.12 92 LYS A C 1
ATOM 757 O O . LYS A 1 92 ? 18.110 26.991 -3.617 1.00 79.12 92 LYS A O 1
ATOM 762 N N . SER A 1 93 ? 19.303 25.151 -4.122 1.00 79.38 93 SER A N 1
ATOM 763 C CA . SER A 1 93 ? 19.245 25.352 -5.574 1.00 79.38 93 SER A CA 1
ATOM 764 C C . SER A 1 93 ? 18.058 24.643 -6.227 1.00 79.38 93 SER A C 1
ATOM 766 O O . SER A 1 93 ? 17.664 25.024 -7.328 1.00 79.38 93 SER A O 1
ATOM 768 N N . GLY A 1 94 ? 17.473 23.649 -5.556 1.00 67.38 94 GLY A N 1
ATOM 769 C CA . GLY A 1 94 ? 16.469 22.749 -6.118 1.00 67.38 94 GLY A CA 1
ATOM 770 C C . GLY A 1 94 ? 17.044 21.785 -7.159 1.00 67.38 94 GLY A C 1
ATOM 771 O O . GLY A 1 94 ? 16.297 21.244 -7.971 1.00 67.38 94 GLY A O 1
ATOM 772 N N . ILE A 1 95 ? 18.371 21.613 -7.190 1.00 70.31 95 ILE A N 1
ATOM 773 C CA . ILE A 1 95 ? 19.070 20.828 -8.209 1.00 70.31 95 ILE A CA 1
ATOM 774 C C . ILE A 1 95 ? 19.542 19.511 -7.602 1.00 70.31 95 ILE A C 1
ATOM 776 O O . ILE A 1 95 ? 20.199 19.473 -6.563 1.00 70.31 95 ILE A O 1
ATOM 780 N N . TYR A 1 96 ? 19.240 18.422 -8.302 1.00 71.38 96 TYR A N 1
ATOM 781 C CA . TYR A 1 96 ? 19.829 17.122 -8.034 1.00 71.38 96 TYR A CA 1
ATOM 782 C C . TYR A 1 96 ? 21.199 17.012 -8.711 1.00 71.38 96 TYR A C 1
ATOM 784 O O . TYR A 1 96 ? 21.303 17.147 -9.929 1.00 71.38 96 TYR A O 1
ATOM 792 N N . CYS A 1 97 ? 22.244 16.758 -7.927 1.00 74.69 97 CYS A N 1
ATOM 793 C CA . CYS A 1 97 ? 23.639 16.729 -8.374 1.00 74.69 97 CYS A CA 1
ATOM 794 C C . CYS A 1 97 ? 24.171 15.311 -8.671 1.00 74.69 97 CYS A C 1
ATOM 796 O O . CYS A 1 97 ? 25.386 15.119 -8.734 1.00 74.69 97 CYS A O 1
ATOM 798 N N . GLY A 1 98 ? 23.293 14.311 -8.814 1.00 73.50 98 GLY A N 1
ATOM 799 C CA . GLY A 1 98 ? 23.664 12.967 -9.278 1.00 73.50 98 GLY A CA 1
ATOM 800 C C . GLY A 1 98 ? 23.691 12.845 -10.804 1.00 73.50 98 GLY A C 1
ATOM 801 O O . GLY A 1 98 ? 23.590 13.841 -11.520 1.00 73.50 98 GLY A O 1
ATOM 802 N N . GLU A 1 99 ? 23.827 11.618 -11.317 1.00 66.75 99 GLU A N 1
ATOM 803 C CA . GLU A 1 99 ? 23.836 11.408 -12.768 1.00 66.75 99 GLU A CA 1
ATOM 804 C C . GLU A 1 99 ? 22.488 11.820 -13.387 1.00 66.75 99 GLU A C 1
ATOM 806 O O . GLU A 1 99 ? 21.417 11.504 -12.846 1.00 66.75 99 GLU A O 1
ATOM 811 N N . PRO A 1 100 ? 22.517 12.518 -14.536 1.00 53.75 100 PRO A N 1
ATOM 812 C CA . PRO A 1 100 ? 21.308 12.819 -15.276 1.00 53.75 100 PRO A CA 1
ATOM 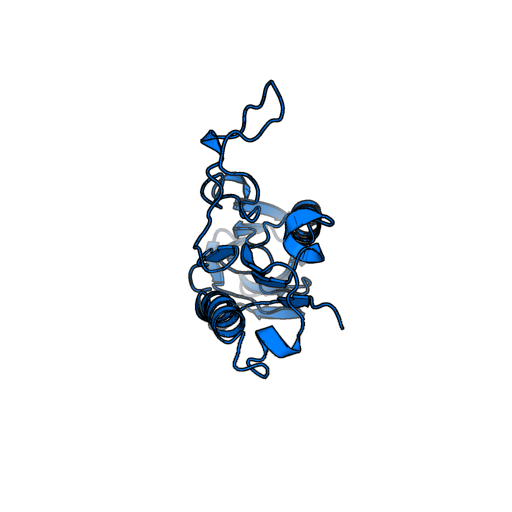813 C C . PRO A 1 100 ? 20.628 11.504 -15.671 1.00 53.75 100 PRO A C 1
ATOM 815 O O . PRO A 1 100 ? 21.288 10.515 -15.985 1.00 53.75 100 PRO A O 1
ATOM 818 N N . PHE A 1 101 ? 19.296 11.509 -15.663 1.00 54.88 101 PHE A N 1
ATOM 819 C CA . PHE A 1 101 ? 18.445 10.367 -16.009 1.00 54.88 101 PHE A CA 1
ATOM 820 C C . PHE A 1 101 ? 18.318 9.254 -14.958 1.00 54.88 101 PHE A C 1
ATOM 822 O O . PHE A 1 101 ? 17.868 8.164 -15.292 1.00 54.88 101 PHE A O 1
ATOM 829 N N . HIS A 1 102 ? 18.617 9.487 -13.679 1.00 53.56 102 HIS A N 1
ATOM 830 C CA . HIS A 1 102 ? 18.149 8.546 -12.661 1.00 53.56 102 HIS A CA 1
ATOM 831 C C . HIS A 1 102 ? 16.619 8.454 -12.686 1.00 53.56 102 HIS A C 1
ATOM 833 O O . HIS A 1 102 ? 15.911 9.450 -12.540 1.00 53.56 102 HIS A O 1
ATOM 839 N N . ALA A 1 103 ? 16.116 7.235 -12.884 1.00 50.06 103 ALA A N 1
ATOM 840 C CA . ALA A 1 103 ? 14.752 6.878 -12.548 1.00 50.06 103 ALA A CA 1
ATOM 841 C C . ALA A 1 103 ? 14.439 7.413 -11.144 1.00 50.06 103 ALA A C 1
ATOM 843 O O . ALA A 1 103 ? 15.158 7.086 -10.202 1.00 50.06 103 ALA A O 1
ATOM 844 N N . LEU A 1 104 ? 13.411 8.253 -11.014 1.00 53.16 104 LEU A N 1
ATOM 845 C CA . LEU A 1 104 ? 13.099 8.997 -9.791 1.00 53.16 104 LEU A CA 1
ATOM 846 C C . LEU A 1 104 ? 12.484 8.135 -8.672 1.00 53.16 104 LEU A C 1
ATOM 848 O O . LEU A 1 104 ? 11.496 8.512 -8.049 1.00 53.16 104 LEU A O 1
ATOM 852 N N . VAL A 1 105 ? 13.056 6.964 -8.396 1.00 52.47 105 VAL A N 1
ATOM 853 C CA . VAL A 1 105 ? 12.679 6.164 -7.231 1.00 52.47 105 VAL A CA 1
ATOM 854 C C . VAL A 1 105 ? 13.514 6.649 -6.056 1.00 52.47 105 VAL A C 1
ATOM 856 O O . VAL A 1 105 ? 14.670 6.258 -5.875 1.00 52.47 105 VAL A O 1
ATOM 859 N N . TRP A 1 106 ? 12.929 7.569 -5.292 1.00 53.56 106 TRP A N 1
ATOM 860 C CA . TRP A 1 106 ? 13.455 7.973 -3.994 1.00 53.56 106 TRP A CA 1
ATOM 861 C C . TRP A 1 106 ? 13.550 6.744 -3.095 1.00 53.56 106 TRP A C 1
ATOM 863 O O . TRP A 1 106 ? 12.637 5.917 -3.066 1.00 53.56 106 TRP A O 1
ATOM 873 N N . ARG A 1 107 ? 14.648 6.617 -2.344 1.00 51.53 107 ARG A N 1
ATOM 874 C CA . ARG A 1 107 ? 14.710 5.610 -1.285 1.00 51.53 107 ARG A CA 1
ATOM 875 C C . ARG A 1 107 ? 13.583 5.855 -0.292 1.00 51.53 107 ARG A C 1
ATOM 877 O O . ARG A 1 107 ? 13.544 6.899 0.352 1.00 51.53 107 ARG A O 1
ATOM 884 N N . ASP A 1 108 ? 12.769 4.831 -0.072 1.00 53.78 108 ASP A N 1
ATOM 885 C CA . ASP A 1 108 ? 11.792 4.732 1.024 1.00 53.78 108 ASP A CA 1
ATOM 886 C C . ASP A 1 108 ? 12.444 4.678 2.428 1.00 53.78 108 ASP A C 1
ATOM 888 O O . ASP A 1 108 ? 11.828 4.274 3.416 1.00 53.78 108 ASP A O 1
ATOM 892 N N . GLU A 1 109 ? 13.720 5.060 2.542 1.00 49.47 109 GLU A N 1
ATOM 893 C CA . GLU A 1 109 ? 14.478 5.044 3.794 1.00 49.47 109 GLU A CA 1
ATOM 894 C C . GLU A 1 109 ? 14.064 6.187 4.730 1.00 49.47 109 GLU A C 1
ATOM 896 O O . GLU A 1 109 ? 14.177 6.059 5.953 1.00 49.47 109 GLU A O 1
ATOM 901 N N . GLU A 1 110 ? 13.491 7.270 4.203 1.00 49.19 110 GLU A N 1
ATOM 902 C CA . GLU A 1 110 ? 12.985 8.349 5.037 1.00 49.19 110 GLU A CA 1
ATOM 903 C C . GLU A 1 110 ? 11.493 8.172 5.352 1.00 49.19 110 GLU A C 1
ATOM 905 O O . GLU A 1 110 ? 10.617 8.434 4.532 1.00 49.19 110 GLU A O 1
ATOM 910 N N . LYS A 1 111 ? 11.232 7.861 6.632 1.00 49.41 111 LYS A N 1
ATOM 911 C CA . LYS A 1 111 ? 9.983 8.130 7.377 1.00 49.41 111 LYS A CA 1
ATOM 912 C C . LYS A 1 111 ? 8.976 6.986 7.605 1.00 49.41 111 LYS A C 1
ATOM 914 O O . LYS A 1 111 ? 7.787 7.252 7.770 1.00 49.41 111 LYS A O 1
ATOM 919 N N . ARG A 1 112 ? 9.402 5.742 7.869 1.00 50.75 112 ARG A N 1
ATOM 920 C CA . ARG A 1 112 ? 8.480 4.738 8.478 1.00 50.75 112 ARG A CA 1
ATOM 921 C C . ARG A 1 112 ? 7.764 5.236 9.753 1.00 50.75 112 ARG A C 1
ATOM 923 O O . ARG A 1 112 ? 6.689 4.752 10.080 1.00 50.75 112 ARG A O 1
ATOM 930 N N . LYS A 1 113 ? 8.320 6.237 10.455 1.00 52.94 113 LYS A N 1
ATOM 931 C CA . LYS A 1 113 ? 7.669 6.891 11.605 1.00 52.94 113 LYS A CA 1
ATOM 932 C C . LYS A 1 113 ? 6.548 7.881 11.241 1.00 52.94 113 LYS A C 1
ATOM 934 O O . LYS A 1 113 ? 5.694 8.098 12.091 1.00 52.94 113 LYS A O 1
ATOM 939 N N . THR A 1 114 ? 6.511 8.488 10.046 1.00 64.88 114 THR A N 1
ATOM 940 C CA . THR A 1 114 ? 5.432 9.444 9.685 1.00 64.88 114 THR A CA 1
ATOM 941 C C . THR A 1 114 ? 4.169 8.761 9.179 1.00 64.88 114 THR A C 1
ATOM 943 O O . THR A 1 114 ? 3.095 9.360 9.225 1.00 64.88 114 THR A O 1
ATOM 946 N N . TRP A 1 115 ? 4.291 7.515 8.720 1.00 80.00 115 TRP A N 1
ATOM 947 C CA . TRP A 1 115 ? 3.179 6.723 8.191 1.00 80.00 115 TRP A CA 1
ATOM 948 C C . TRP A 1 115 ? 2.513 5.836 9.240 1.00 80.00 115 TRP A C 1
ATOM 950 O O . TRP A 1 115 ? 1.549 5.145 8.935 1.00 80.00 115 TRP A O 1
ATOM 960 N N . GLN A 1 116 ? 2.974 5.868 10.493 1.00 87.31 116 GLN A N 1
ATOM 961 C CA . GLN A 1 116 ? 2.226 5.253 11.579 1.00 87.31 116 GLN A CA 1
ATOM 962 C C . GLN A 1 116 ? 0.989 6.101 11.886 1.00 87.31 116 GLN A C 1
ATOM 964 O O . GLN A 1 116 ? 1.078 7.288 12.207 1.00 87.31 116 GLN A O 1
ATOM 969 N N . ARG A 1 117 ? -0.176 5.475 11.793 1.00 88.25 117 ARG A N 1
ATOM 970 C CA . ARG A 1 117 ? -1.480 6.063 12.062 1.00 88.25 117 ARG A CA 1
ATOM 971 C C . ARG A 1 117 ? -2.056 5.444 13.321 1.00 88.25 117 ARG A C 1
ATOM 973 O O . ARG A 1 117 ? -1.862 4.260 13.593 1.00 88.25 117 ARG A O 1
ATOM 980 N N . SER A 1 118 ? -2.745 6.253 14.111 1.00 91.12 118 SER A N 1
ATOM 981 C CA . SER A 1 118 ? -3.485 5.775 15.270 1.00 91.12 118 SER A CA 1
ATOM 982 C C . SER A 1 118 ? -4.662 6.689 15.526 1.00 91.12 118 SER A C 1
ATOM 984 O O . SER A 1 118 ? -4.495 7.906 15.592 1.00 91.12 118 SER A O 1
ATOM 986 N N . HIS A 1 119 ? -5.831 6.099 15.711 1.00 92.31 119 HIS A N 1
ATOM 987 C CA . HIS A 1 119 ? -7.037 6.826 16.050 1.00 92.31 119 HIS A CA 1
ATOM 988 C C . HIS A 1 119 ? -7.783 6.104 17.165 1.00 92.31 119 HIS A C 1
ATOM 990 O O . HIS A 1 119 ? -7.930 4.883 17.125 1.00 92.31 119 HIS A O 1
ATOM 996 N N . THR A 1 120 ? -8.247 6.869 18.150 1.00 93.56 120 THR A N 1
ATOM 997 C CA . THR A 1 120 ? -8.968 6.360 19.316 1.00 93.56 120 THR A CA 1
ATOM 998 C C . THR A 1 120 ? -10.360 6.966 19.357 1.00 93.56 120 THR A C 1
ATOM 1000 O O . THR A 1 120 ? -10.515 8.185 19.374 1.00 93.56 120 THR A O 1
ATOM 1003 N N . TRP A 1 121 ? -11.369 6.106 19.416 1.00 92.50 121 TRP A N 1
ATOM 1004 C CA . TRP A 1 121 ? -12.756 6.479 19.637 1.00 92.50 121 TRP A CA 1
ATOM 1005 C C . TRP A 1 121 ? -13.177 6.095 21.047 1.00 92.50 121 TRP A C 1
ATOM 1007 O O . TRP A 1 121 ? -12.915 4.981 21.502 1.00 92.50 121 TRP A O 1
ATOM 1017 N N . VAL A 1 122 ? -13.882 7.006 21.710 1.00 91.25 122 VAL A N 1
ATOM 1018 C CA . VAL A 1 122 ? -14.455 6.789 23.038 1.00 91.25 122 VAL A CA 1
ATOM 1019 C C . VAL A 1 122 ? -15.973 6.851 22.926 1.00 91.25 122 VAL A C 1
ATOM 1021 O O . VAL A 1 122 ? -16.523 7.738 22.276 1.00 91.25 122 VAL A O 1
ATOM 1024 N N . SER A 1 123 ? -16.645 5.894 23.552 1.00 86.56 123 SER A N 1
ATOM 1025 C CA . SER A 1 123 ? -18.092 5.861 23.733 1.00 86.56 123 SER A CA 1
ATOM 1026 C C . SER A 1 123 ? -18.412 5.932 25.217 1.00 86.56 123 SER A C 1
ATOM 1028 O O . SER A 1 123 ? -17.798 5.226 26.012 1.00 86.56 123 SER A O 1
ATOM 1030 N N . GLU A 1 124 ? -19.389 6.760 25.582 1.00 84.44 124 GLU A N 1
ATOM 1031 C CA . GLU A 1 124 ? -19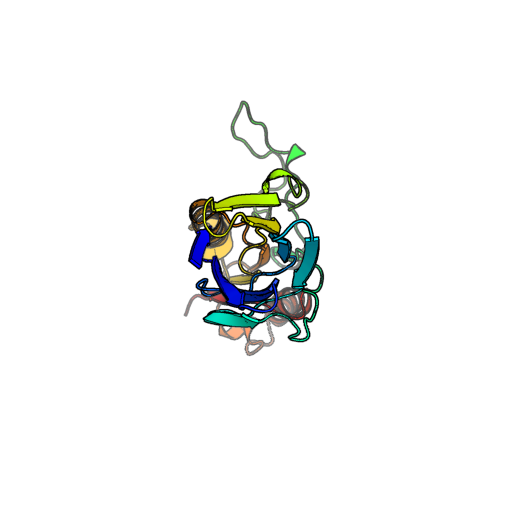.849 6.903 26.968 1.00 84.44 124 GLU A CA 1
ATOM 1032 C C . GLU A 1 124 ? -20.887 5.836 27.349 1.00 84.44 124 GLU A C 1
ATOM 1034 O O . GLU A 1 124 ? -20.887 5.358 28.483 1.00 84.44 124 GLU A O 1
ATOM 1039 N N . ASP A 1 125 ? -21.731 5.411 26.400 1.00 81.00 125 ASP A N 1
ATOM 1040 C CA . ASP A 1 125 ? -22.744 4.372 26.610 1.00 81.00 125 ASP A CA 1
ATOM 1041 C C . ASP A 1 125 ? -22.893 3.452 25.374 1.00 81.00 125 ASP A C 1
ATOM 1043 O O . ASP A 1 125 ? -23.451 3.868 24.355 1.00 81.00 125 ASP A O 1
ATOM 1047 N N . PRO A 1 126 ? -22.400 2.198 25.429 1.00 81.94 126 PRO A N 1
ATOM 1048 C CA . PRO A 1 126 ? -21.633 1.628 26.532 1.00 81.94 126 PRO A CA 1
ATOM 1049 C C . PRO A 1 126 ? -20.263 2.306 26.684 1.00 81.94 126 PRO A C 1
ATOM 1051 O O . PRO A 1 126 ? -19.640 2.663 25.683 1.00 81.94 126 PRO A O 1
ATOM 1054 N N . ALA A 1 127 ? -19.780 2.414 27.927 1.00 87.62 127 ALA A N 1
ATOM 1055 C CA . ALA A 1 127 ? -18.441 2.915 28.235 1.00 87.62 127 ALA A CA 1
ATOM 1056 C C . ALA A 1 127 ? -17.371 2.009 27.606 1.00 87.62 127 ALA A C 1
ATOM 1058 O O . ALA A 1 127 ? -17.150 0.880 28.066 1.00 87.62 127 ALA A O 1
ATOM 1059 N N . ALA A 1 128 ? -16.746 2.487 26.535 1.00 88.50 128 ALA A N 1
ATOM 1060 C CA . ALA A 1 128 ? -15.758 1.742 25.773 1.00 88.50 128 ALA A CA 1
ATOM 1061 C C . ALA A 1 128 ? -14.766 2.674 25.078 1.00 88.50 128 ALA A C 1
ATOM 1063 O O . ALA A 1 128 ? -15.133 3.752 24.614 1.00 88.50 128 ALA A O 1
ATOM 1064 N N . GLU A 1 129 ? -13.532 2.210 24.942 1.00 92.38 129 GLU A N 1
ATOM 1065 C CA . GLU A 1 129 ? -12.495 2.857 24.147 1.00 92.38 129 GLU A CA 1
ATOM 1066 C C . GLU A 1 129 ? -12.012 1.882 23.079 1.00 92.38 129 GLU A C 1
ATOM 1068 O O . GLU A 1 129 ? -11.768 0.706 23.355 1.00 92.38 129 GLU A O 1
ATOM 1073 N N . VAL A 1 130 ? -11.883 2.351 21.843 1.00 91.25 130 VAL A N 1
ATOM 1074 C CA . VAL A 1 130 ? -11.350 1.546 20.750 1.00 91.25 130 VAL A CA 1
ATOM 1075 C C . VAL A 1 130 ? -10.299 2.336 20.007 1.00 91.25 130 VAL A C 1
ATOM 1077 O O . VAL A 1 130 ? -10.556 3.439 19.546 1.00 91.25 130 VAL A O 1
ATOM 1080 N N . THR A 1 131 ? -9.120 1.752 19.875 1.00 94.44 131 THR A N 1
ATOM 1081 C CA . THR A 1 131 ? -7.984 2.316 19.163 1.00 94.44 131 THR A CA 1
ATOM 1082 C C . THR A 1 131 ? -7.649 1.440 17.967 1.00 94.44 131 THR A C 1
ATOM 1084 O O . THR A 1 131 ? -7.390 0.249 18.129 1.00 94.44 131 THR A O 1
ATOM 1087 N N . LEU A 1 132 ? -7.626 2.035 16.780 1.00 93.50 132 LEU A N 1
ATOM 1088 C CA . LEU A 1 132 ? -7.102 1.425 15.563 1.00 93.50 132 LEU A CA 1
ATOM 1089 C C . LEU A 1 132 ? -5.756 2.077 15.255 1.00 93.50 132 LEU A C 1
ATOM 1091 O O . LEU A 1 132 ? -5.676 3.296 15.109 1.00 93.50 132 LEU A O 1
ATOM 1095 N N . SER A 1 133 ? -4.703 1.271 15.164 1.00 92.75 133 SER A N 1
ATOM 1096 C CA . SER A 1 133 ? -3.356 1.725 14.822 1.00 92.75 133 SER A CA 1
ATOM 1097 C C . SER A 1 133 ? -2.803 0.886 13.685 1.00 92.75 133 SER A C 1
ATOM 1099 O O . SER A 1 133 ? -2.962 -0.327 13.696 1.00 92.75 133 SER A O 1
ATOM 1101 N N . TYR A 1 134 ? -2.139 1.498 12.715 1.00 90.56 134 TYR A N 1
ATOM 1102 C CA . TYR A 1 134 ? -1.582 0.773 11.576 1.00 90.56 134 TYR A CA 1
ATOM 1103 C C . TYR A 1 134 ? -0.443 1.557 10.927 1.00 90.56 134 TYR A C 1
ATOM 1105 O O . TYR A 1 134 ? -0.222 2.729 11.239 1.00 90.56 134 TYR A O 1
ATOM 1113 N N . ILE A 1 135 ? 0.313 0.897 10.054 1.00 87.50 135 ILE A N 1
ATOM 1114 C CA . ILE A 1 135 ? 1.254 1.573 9.160 1.00 87.50 135 ILE A CA 1
ATOM 1115 C C . ILE A 1 135 ? 0.498 1.812 7.858 1.00 87.50 135 ILE A C 1
ATOM 1117 O O . ILE A 1 135 ? 0.040 0.853 7.243 1.00 87.50 135 ILE A O 1
ATOM 1121 N N . ALA A 1 136 ? 0.353 3.073 7.454 1.00 87.44 136 ALA A N 1
ATOM 1122 C CA . ALA A 1 136 ? -0.319 3.477 6.223 1.00 87.44 136 ALA A CA 1
ATOM 1123 C C . ALA A 1 136 ? 0.553 3.211 4.986 1.00 87.44 136 ALA A C 1
ATOM 1125 O O . ALA A 1 136 ? 0.752 4.089 4.148 1.00 87.44 136 ALA A O 1
ATOM 1126 N N . ASP A 1 137 ? 1.078 1.990 4.887 1.00 88.19 137 ASP A N 1
ATOM 1127 C CA . ASP A 1 137 ? 1.613 1.463 3.642 1.00 88.19 137 ASP A CA 1
ATOM 1128 C C . ASP A 1 137 ? 0.450 1.412 2.643 1.00 88.19 137 ASP A C 1
ATOM 1130 O O . ASP A 1 137 ? -0.590 0.801 2.893 1.00 88.19 137 ASP A O 1
ATOM 1134 N N . GLY A 1 138 ? 0.606 2.162 1.561 1.00 88.00 138 GLY A N 1
ATOM 1135 C CA . GLY A 1 138 ? -0.357 2.291 0.483 1.00 88.00 138 GLY A CA 1
ATOM 1136 C C . GLY A 1 138 ? -0.189 1.205 -0.579 1.00 88.00 138 GLY A C 1
ATOM 1137 O O . GLY A 1 138 ? 0.438 0.173 -0.330 1.00 88.00 138 GLY A O 1
AT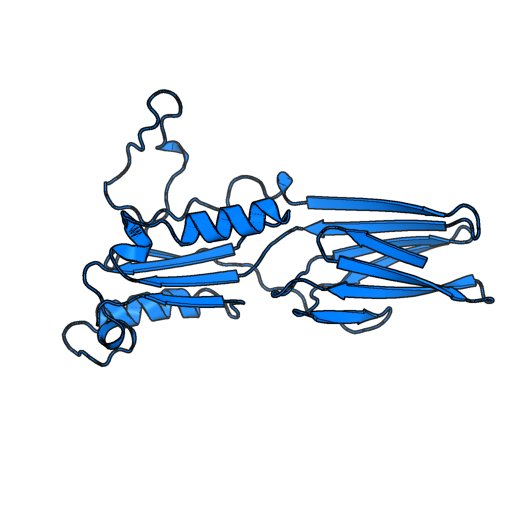OM 1138 N N . PRO A 1 139 ? -0.719 1.435 -1.791 1.00 91.06 139 PRO A N 1
ATOM 1139 C CA . PRO A 1 139 ? -0.701 0.432 -2.843 1.00 91.06 139 PRO A CA 1
ATOM 1140 C C . PRO A 1 139 ? 0.722 0.083 -3.277 1.00 91.06 139 PRO A C 1
ATOM 1142 O O . PRO A 1 139 ? 1.576 0.963 -3.422 1.00 91.06 139 PRO A O 1
ATOM 1145 N N . ARG A 1 140 ? 0.941 -1.198 -3.577 1.00 91.31 140 ARG A N 1
ATOM 1146 C CA . ARG A 1 140 ? 2.131 -1.689 -4.275 1.00 91.31 140 ARG A CA 1
ATOM 1147 C C . ARG A 1 140 ? 1.966 -1.522 -5.764 1.00 91.31 140 ARG A C 1
ATOM 1149 O O . ARG A 1 140 ? 1.070 -2.118 -6.362 1.00 91.31 140 ARG A O 1
ATOM 1156 N N . VAL A 1 141 ? 2.859 -0.760 -6.376 1.00 89.12 141 VAL A N 1
ATOM 1157 C CA . VAL A 1 141 ? 2.758 -0.414 -7.787 1.00 89.12 141 VAL A CA 1
ATOM 1158 C C . VAL A 1 141 ? 4.041 -0.755 -8.529 1.00 89.12 141 VAL A C 1
ATOM 1160 O O . VAL A 1 141 ? 5.115 -0.260 -8.193 1.00 89.12 141 VAL A O 1
ATOM 1163 N N . ALA A 1 142 ? 3.917 -1.574 -9.571 1.00 89.50 142 ALA A N 1
ATOM 1164 C CA . ALA A 1 142 ? 4.972 -1.789 -10.550 1.00 89.50 142 ALA A CA 1
ATOM 1165 C C . ALA A 1 142 ? 4.745 -0.868 -11.751 1.00 89.50 142 ALA A C 1
ATOM 1167 O O . ALA A 1 142 ? 3.693 -0.912 -12.388 1.00 89.50 142 ALA A O 1
ATOM 1168 N N . PHE A 1 143 ? 5.742 -0.066 -12.104 1.00 86.00 143 PHE A N 1
ATOM 1169 C CA . PHE A 1 143 ? 5.746 0.721 -13.333 1.00 86.00 143 PHE A CA 1
ATOM 1170 C C . PHE A 1 143 ? 6.788 0.170 -14.302 1.00 86.00 143 PHE A C 1
ATOM 1172 O O . PHE A 1 143 ? 7.950 -0.027 -13.961 1.00 86.00 143 PHE A O 1
ATOM 1179 N N . THR A 1 144 ? 6.395 -0.045 -15.548 1.00 86.12 144 THR A N 1
ATOM 1180 C CA . THR A 1 144 ? 7.293 -0.498 -16.611 1.00 86.12 144 THR A CA 1
ATOM 1181 C C . THR A 1 144 ? 7.044 0.390 -17.822 1.00 86.12 144 THR A C 1
ATOM 1183 O O . THR A 1 144 ? 5.929 0.461 -18.344 1.00 86.12 144 THR A O 1
ATOM 1186 N N . GLY A 1 145 ? 8.036 1.177 -18.233 1.00 79.88 145 GLY A N 1
ATOM 1187 C CA . GLY A 1 145 ? 7.779 2.177 -19.258 1.00 79.88 145 GLY A CA 1
ATOM 1188 C C . GLY A 1 145 ? 8.976 2.933 -19.812 1.00 79.88 145 GLY A C 1
ATOM 1189 O O . GLY A 1 145 ? 10.131 2.732 -19.450 1.00 79.88 145 GLY A O 1
ATOM 1190 N N . ASN A 1 146 ? 8.678 3.822 -20.755 1.00 75.81 146 ASN A N 1
ATOM 1191 C CA . ASN A 1 146 ? 9.667 4.592 -21.503 1.00 75.81 146 ASN A CA 1
ATOM 1192 C C . ASN A 1 146 ? 9.785 6.051 -21.017 1.00 75.81 146 ASN A C 1
ATOM 1194 O O . ASN A 1 146 ? 9.478 6.377 -19.875 1.00 75.81 146 ASN A O 1
ATOM 1198 N N . SER A 1 147 ? 10.215 6.961 -21.899 1.00 67.00 147 SER A N 1
ATOM 1199 C CA . SER A 1 147 ? 10.284 8.415 -21.662 1.00 67.00 147 SER A CA 1
ATOM 1200 C C . SER A 1 147 ? 9.040 9.009 -20.984 1.00 67.00 147 SER A C 1
ATOM 1202 O O . SER A 1 147 ? 9.178 9.957 -20.215 1.00 67.00 147 SER A O 1
ATOM 1204 N N . PHE A 1 148 ? 7.854 8.443 -21.238 1.00 63.84 148 PHE A N 1
ATOM 1205 C CA . PHE A 1 148 ? 6.599 8.870 -20.619 1.00 63.84 148 PHE A CA 1
ATOM 1206 C C . PHE A 1 148 ? 6.547 8.559 -19.117 1.00 63.84 148 PHE A C 1
ATOM 1208 O O . PHE A 1 148 ? 6.094 9.389 -18.347 1.00 63.84 148 PHE A O 1
ATOM 1215 N N . THR A 1 149 ? 7.082 7.416 -18.677 1.00 58.38 149 THR A N 1
ATOM 1216 C CA . THR A 1 149 ? 7.087 7.035 -17.255 1.00 58.38 149 THR A CA 1
ATOM 1217 C C . THR A 1 149 ? 8.272 7.601 -16.478 1.00 58.38 149 THR A C 1
ATOM 1219 O O . THR A 1 149 ? 8.183 7.715 -15.259 1.00 58.38 149 THR A O 1
ATOM 1222 N N . GLY A 1 150 ? 9.383 7.929 -17.154 1.00 54.28 150 GLY A N 1
ATOM 1223 C CA . GLY A 1 150 ? 10.649 8.254 -16.483 1.00 54.28 150 GLY A CA 1
ATOM 1224 C C . GLY A 1 150 ? 11.136 9.695 -16.555 1.00 54.28 150 GLY A C 1
ATOM 1225 O O . GLY A 1 150 ? 11.944 10.065 -15.712 1.00 54.28 150 GLY A O 1
ATOM 1226 N N . LEU A 1 151 ? 10.712 10.494 -17.544 1.00 56.56 151 LEU A N 1
ATOM 1227 C CA . LEU A 1 151 ? 11.340 11.801 -17.798 1.00 56.56 151 LEU A CA 1
ATOM 1228 C C . LEU A 1 151 ? 10.370 12.971 -18.008 1.00 56.56 151 LEU A C 1
ATOM 1230 O O . LEU A 1 151 ? 10.768 14.100 -17.741 1.00 56.56 151 LEU A O 1
ATOM 1234 N N . TRP A 1 152 ? 9.151 12.745 -18.515 1.00 45.78 152 TRP A N 1
ATOM 1235 C CA . TRP A 1 152 ? 8.277 13.848 -18.963 1.00 45.78 152 TRP A CA 1
ATOM 1236 C C . TRP A 1 152 ? 6.952 13.974 -18.204 1.00 45.78 152 TRP A C 1
ATOM 1238 O O . TRP A 1 152 ? 6.487 15.092 -18.030 1.00 45.78 152 TRP A O 1
ATOM 1248 N N . ASP A 1 153 ? 6.393 12.877 -17.693 1.00 49.56 153 ASP A N 1
ATOM 1249 C CA . ASP A 1 153 ? 5.141 12.870 -16.931 1.00 49.56 153 ASP A CA 1
ATOM 1250 C C . ASP A 1 153 ? 5.309 11.885 -15.780 1.00 49.56 153 ASP A C 1
ATOM 1252 O O . ASP A 1 153 ? 4.974 10.712 -15.936 1.00 49.56 153 ASP A O 1
ATOM 1256 N N . SER A 1 154 ? 5.907 12.317 -14.661 1.00 61.97 154 SER A N 1
ATOM 1257 C CA . SER A 1 154 ? 6.252 11.479 -13.502 1.00 61.97 154 SER A CA 1
ATOM 1258 C C . SER A 1 154 ? 5.011 10.793 -12.924 1.00 61.97 154 SER A C 1
ATOM 1260 O O . SER A 1 154 ? 4.441 11.204 -11.918 1.00 61.97 154 SER A O 1
ATOM 1262 N N . THR A 1 155 ? 4.587 9.727 -13.595 1.00 63.59 155 THR A N 1
ATOM 1263 C CA . THR A 1 155 ? 3.383 8.960 -13.311 1.00 63.59 155 THR A CA 1
ATOM 1264 C C . THR A 1 155 ? 3.549 8.362 -11.923 1.00 63.59 155 THR A C 1
ATOM 1266 O O . THR A 1 155 ? 2.641 8.446 -11.109 1.00 63.59 155 THR A O 1
ATOM 1269 N N . TYR A 1 156 ? 4.757 7.898 -11.591 1.0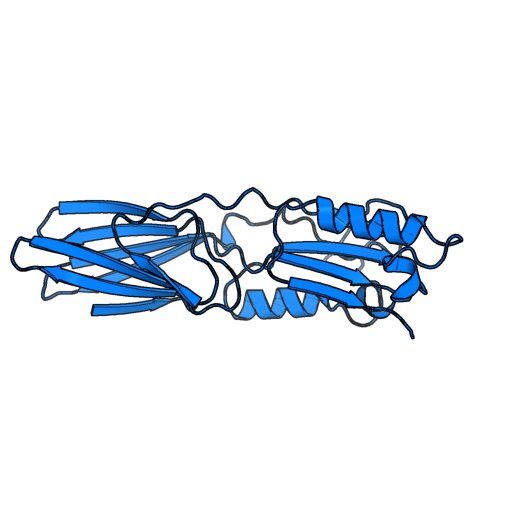0 69.88 156 TYR A N 1
ATOM 1270 C CA . TYR A 1 156 ? 5.093 7.458 -10.240 1.00 69.88 156 TYR A CA 1
ATOM 1271 C C . TYR A 1 156 ? 4.819 8.553 -9.183 1.00 69.88 156 TYR A C 1
ATOM 1273 O O . TYR A 1 156 ? 4.198 8.264 -8.165 1.00 69.88 156 TYR A O 1
ATOM 1281 N N . GLU A 1 157 ? 5.227 9.805 -9.431 1.00 71.31 157 GLU A N 1
ATOM 1282 C CA . GLU A 1 157 ? 5.052 10.923 -8.492 1.00 71.31 157 GLU A CA 1
ATOM 1283 C C . GLU A 1 157 ? 3.575 11.272 -8.357 1.00 71.31 157 GLU A C 1
ATOM 1285 O O . GLU A 1 157 ? 3.087 11.490 -7.255 1.00 71.31 157 GLU A O 1
ATOM 1290 N N . TYR A 1 158 ? 2.840 11.247 -9.469 1.00 72.56 158 TYR A N 1
ATOM 1291 C CA . TYR A 1 158 ? 1.397 11.433 -9.462 1.00 72.56 158 TYR A CA 1
ATOM 1292 C C . TYR A 1 158 ? 0.697 10.384 -8.583 1.00 72.56 158 TYR A C 1
ATOM 1294 O O . TYR A 1 158 ? -0.092 10.744 -7.713 1.00 72.56 158 TYR A O 1
ATOM 1302 N N . PHE A 1 159 ? 1.022 9.096 -8.740 1.00 74.81 159 PHE A N 1
ATOM 1303 C CA . PHE A 1 159 ? 0.456 8.031 -7.901 1.00 74.81 159 PHE A CA 1
ATOM 1304 C C . PHE A 1 159 ? 0.868 8.148 -6.434 1.00 74.81 159 PHE A C 1
ATOM 1306 O O . PHE A 1 159 ? 0.043 7.922 -5.550 1.00 74.81 159 PHE A O 1
ATOM 1313 N N . ARG A 1 160 ? 2.115 8.544 -6.168 1.00 77.69 160 ARG A N 1
ATOM 1314 C CA . ARG A 1 160 ? 2.601 8.792 -4.811 1.00 77.69 160 ARG A CA 1
ATOM 1315 C C . ARG A 1 160 ? 1.839 9.940 -4.151 1.00 77.69 160 ARG A C 1
ATOM 1317 O O . ARG A 1 160 ? 1.375 9.777 -3.030 1.00 77.69 160 ARG A O 1
ATOM 1324 N N . GLN A 1 161 ? 1.654 11.057 -4.853 1.00 77.31 161 GLN A N 1
ATOM 1325 C CA . GLN A 1 161 ? 0.904 12.209 -4.350 1.00 77.31 161 GLN A CA 1
ATOM 1326 C C . GLN A 1 161 ? -0.583 11.900 -4.158 1.00 77.31 161 GLN A C 1
ATOM 1328 O O . GLN A 1 161 ? -1.167 12.373 -3.189 1.00 77.31 161 GLN A O 1
ATOM 1333 N N . MET A 1 162 ? -1.194 11.093 -5.032 1.00 80.94 162 MET A N 1
ATOM 1334 C CA . MET A 1 162 ? -2.571 10.628 -4.828 1.00 80.94 162 MET A CA 1
ATOM 1335 C C . MET A 1 162 ? -2.694 9.765 -3.571 1.00 80.94 162 MET A C 1
ATOM 1337 O O . MET A 1 162 ? -3.559 10.028 -2.743 1.00 80.94 162 MET A O 1
ATOM 1341 N N . ALA A 1 163 ? -1.807 8.780 -3.393 1.00 83.88 163 ALA A N 1
ATOM 1342 C CA . ALA A 1 163 ? -1.805 7.960 -2.184 1.00 83.88 163 ALA A CA 1
ATOM 1343 C C . ALA A 1 163 ? -1.579 8.818 -0.928 1.00 83.88 163 ALA A C 1
ATOM 1345 O O . ALA A 1 163 ? -2.291 8.655 0.059 1.00 83.88 163 ALA A O 1
ATOM 1346 N N . GLU A 1 164 ? -0.644 9.772 -0.987 1.00 83.62 164 GLU A N 1
ATOM 1347 C CA . GLU A 1 164 ? -0.337 10.686 0.117 1.00 83.62 164 GLU A CA 1
ATOM 1348 C C . GLU A 1 164 ? -1.526 11.594 0.461 1.00 83.62 164 GLU A C 1
ATOM 1350 O O . GLU A 1 164 ? -1.809 11.799 1.644 1.00 83.62 164 GLU A O 1
ATOM 1355 N N . ALA A 1 165 ? -2.268 12.076 -0.542 1.00 82.50 165 ALA A N 1
ATOM 1356 C CA . ALA A 1 165 ? -3.499 12.841 -0.343 1.00 82.50 165 ALA A CA 1
ATOM 1357 C C . ALA A 1 165 ? -4.593 12.026 0.370 1.00 82.50 165 ALA A C 1
ATOM 1359 O O . ALA A 1 165 ? -5.334 12.588 1.178 1.00 82.50 165 ALA A O 1
ATOM 1360 N N . ASP A 1 166 ? -4.637 10.713 0.135 1.00 81.88 166 ASP A N 1
ATOM 1361 C CA . ASP A 1 166 ? -5.530 9.772 0.822 1.00 81.88 166 ASP A CA 1
ATOM 1362 C C . ASP A 1 166 ? -4.949 9.246 2.152 1.00 81.88 166 ASP A C 1
ATOM 1364 O O . ASP A 1 166 ? -5.549 8.395 2.807 1.00 81.88 166 ASP A O 1
ATOM 1368 N N . GLY A 1 167 ? -3.796 9.766 2.590 1.00 84.00 167 GLY A N 1
ATOM 1369 C CA . GLY A 1 167 ? -3.179 9.455 3.884 1.00 84.00 167 GLY A CA 1
ATOM 1370 C C . GLY A 1 167 ? -2.192 8.284 3.878 1.00 84.00 167 GLY A C 1
ATOM 1371 O O . GLY A 1 167 ? -1.640 7.969 4.942 1.00 84.00 167 GLY A O 1
ATOM 1372 N N . TYR A 1 168 ? -1.924 7.706 2.705 1.00 87.69 168 TYR A N 1
ATOM 1373 C CA . TYR A 1 168 ? -1.135 6.496 2.478 1.00 87.69 168 TYR A CA 1
ATOM 1374 C C . TYR A 1 168 ? 0.206 6.749 1.782 1.00 87.69 168 TYR A C 1
ATOM 1376 O O . TYR A 1 168 ? 0.415 7.741 1.092 1.00 87.69 168 TYR A O 1
ATOM 1384 N N . HIS A 1 169 ? 1.123 5.794 1.914 1.00 85.12 169 HIS A N 1
ATOM 1385 C CA . HIS A 1 169 ? 2.433 5.819 1.270 1.00 85.12 169 HIS A CA 1
ATOM 1386 C C . HIS A 1 169 ? 2.530 4.756 0.179 1.00 85.12 169 HIS A C 1
ATOM 1388 O O . HIS A 1 169 ? 2.692 3.575 0.479 1.00 85.12 169 HIS A O 1
ATOM 1394 N N . ALA A 1 170 ? 2.421 5.154 -1.090 1.00 86.38 170 ALA A N 1
ATOM 1395 C CA . ALA A 1 170 ? 2.550 4.215 -2.204 1.00 86.38 170 ALA A CA 1
ATOM 1396 C C . ALA A 1 170 ? 3.933 3.543 -2.218 1.00 86.38 170 ALA A C 1
ATOM 1398 O O . ALA A 1 170 ? 4.963 4.209 -2.127 1.00 86.38 170 ALA A O 1
ATOM 1399 N N . GLN A 1 171 ? 3.941 2.224 -2.395 1.00 86.50 171 GLN A N 1
ATOM 1400 C CA . GLN A 1 171 ? 5.140 1.397 -2.467 1.00 86.50 171 GLN A CA 1
ATOM 1401 C C . GLN A 1 171 ? 5.446 1.114 -3.937 1.00 86.50 171 GLN A C 1
ATOM 1403 O O . GLN A 1 171 ? 4.704 0.389 -4.599 1.00 86.50 171 GLN A O 1
ATOM 1408 N N . VAL A 1 172 ? 6.505 1.710 -4.482 1.00 82.75 172 VAL A N 1
ATOM 1409 C CA . VAL A 1 172 ? 6.711 1.741 -5.937 1.00 82.75 172 VAL A CA 1
ATOM 1410 C C . VAL A 1 172 ? 7.984 1.017 -6.359 1.00 82.75 172 VAL A C 1
ATOM 1412 O O . VAL A 1 172 ? 9.055 1.224 -5.794 1.00 82.75 172 VAL A O 1
ATOM 1415 N N . ALA A 1 173 ? 7.860 0.176 -7.384 1.00 85.81 173 ALA A N 1
ATOM 1416 C CA . ALA A 1 173 ? 8.972 -0.437 -8.097 1.00 85.81 173 ALA A CA 1
ATOM 1417 C C . ALA A 1 173 ? 8.876 -0.089 -9.585 1.00 85.81 173 ALA A C 1
ATOM 1419 O O . ALA A 1 173 ? 7.780 0.090 -10.123 1.00 85.81 173 ALA A O 1
ATOM 1420 N N . TYR A 1 174 ? 10.014 0.042 -10.261 1.00 82.88 174 TYR A N 1
ATOM 1421 C CA . TYR A 1 174 ? 10.044 0.690 -11.560 1.00 82.88 174 TYR A CA 1
ATOM 1422 C C . TYR A 1 174 ? 11.132 0.196 -12.517 1.00 82.88 174 TYR A C 1
ATOM 1424 O O . TYR A 1 174 ? 12.274 -0.050 -12.140 1.00 82.88 174 TYR A O 1
ATOM 1432 N N . SER A 1 175 ? 10.776 0.113 -13.799 1.00 86.31 175 SER A N 1
ATOM 1433 C CA . SER A 1 175 ? 11.674 -0.151 -14.921 1.00 86.31 175 SER A CA 1
ATOM 1434 C C . SER A 1 175 ? 11.495 0.926 -15.991 1.00 86.31 175 SER A C 1
ATOM 1436 O O . SER A 1 175 ? 10.487 0.934 -16.701 1.00 86.31 175 SER A O 1
ATOM 1438 N N . TYR A 1 176 ? 12.510 1.774 -16.162 1.00 83.94 176 TYR A N 1
ATOM 1439 C CA . TYR A 1 176 ? 12.632 2.695 -17.287 1.00 83.94 176 TYR A CA 1
ATOM 1440 C C . TYR A 1 176 ? 13.472 2.108 -18.413 1.00 83.94 176 TYR A C 1
ATOM 1442 O O . TYR A 1 176 ? 14.604 1.667 -18.185 1.00 83.94 176 TYR A O 1
ATOM 1450 N N . TRP A 1 177 ? 12.991 2.234 -19.647 1.00 83.12 177 TRP A N 1
ATOM 1451 C CA . TRP A 1 177 ? 13.857 2.095 -20.812 1.00 83.12 177 TRP A CA 1
ATOM 1452 C C . TRP A 1 177 ? 13.421 2.991 -21.975 1.00 83.12 177 TRP A C 1
ATOM 1454 O O . TRP A 1 177 ? 12.318 2.842 -22.514 1.00 83.12 177 TRP A O 1
ATOM 1464 N N . GLY A 1 178 ? 14.296 3.901 -22.414 1.00 81.31 178 GLY A N 1
ATOM 1465 C CA . GLY A 1 178 ? 14.018 4.855 -23.482 1.00 81.31 178 GLY A CA 1
ATOM 1466 C C . GLY A 1 178 ? 13.581 4.192 -24.794 1.00 81.31 178 GLY A C 1
ATOM 1467 O O . GLY A 1 178 ? 14.146 3.198 -25.246 1.00 81.31 178 GLY A O 1
ATOM 1468 N N . GLY A 1 179 ? 12.533 4.735 -25.423 1.00 79.44 179 GLY A N 1
ATOM 1469 C CA . GLY A 1 179 ? 12.040 4.233 -26.714 1.00 79.44 179 GLY A CA 1
ATOM 1470 C C . GLY A 1 179 ? 11.491 2.802 -26.680 1.00 79.44 179 GLY A C 1
ATOM 1471 O O . GLY A 1 179 ? 11.507 2.123 -27.704 1.00 79.44 179 GLY A O 1
ATOM 1472 N N . THR A 1 180 ? 11.043 2.322 -25.520 1.00 83.62 180 THR A N 1
ATOM 1473 C CA . THR A 1 180 ? 10.483 0.971 -25.368 1.00 83.62 180 THR A CA 1
ATOM 1474 C C . THR A 1 180 ? 8.983 0.965 -25.629 1.00 83.62 180 THR A C 1
ATOM 1476 O O . THR A 1 180 ? 8.251 1.838 -25.154 1.00 83.62 180 THR A O 1
ATOM 1479 N N . GLY A 1 181 ? 8.537 0.004 -26.435 1.00 85.00 181 GLY A N 1
ATOM 1480 C CA . GLY A 1 181 ? 7.136 -0.321 -26.671 1.00 85.00 181 GLY A CA 1
ATOM 1481 C C . GLY A 1 181 ? 6.717 -1.570 -25.892 1.00 85.00 181 GLY A C 1
ATOM 1482 O O . GLY A 1 181 ? 7.537 -2.248 -25.270 1.00 85.00 181 GLY A O 1
ATOM 1483 N N . LEU A 1 182 ? 5.424 -1.894 -25.942 1.00 87.31 182 LEU A N 1
ATOM 1484 C CA . LEU A 1 182 ? 4.880 -3.062 -25.236 1.00 87.31 182 LEU A CA 1
ATOM 1485 C C . LEU A 1 182 ? 5.470 -4.382 -25.757 1.00 87.31 182 LEU A C 1
ATOM 1487 O O . LEU A 1 182 ? 5.718 -5.292 -24.973 1.00 87.31 182 LEU A O 1
ATOM 1491 N N . ALA A 1 183 ? 5.748 -4.475 -27.062 1.00 88.31 183 ALA A N 1
ATOM 1492 C CA . ALA A 1 183 ? 6.321 -5.676 -27.669 1.00 88.31 183 ALA A CA 1
ATOM 1493 C C . ALA A 1 183 ? 7.726 -5.994 -27.130 1.00 88.31 183 ALA A C 1
ATOM 1495 O O . ALA A 1 183 ? 8.044 -7.158 -26.900 1.00 88.31 183 ALA A O 1
ATOM 1496 N N . GLN A 1 184 ? 8.553 -4.972 -26.887 1.00 89.25 184 GLN A N 1
ATOM 1497 C CA . GLN A 1 184 ? 9.872 -5.159 -26.286 1.00 89.25 184 GLN A CA 1
ATOM 1498 C C . GLN A 1 184 ? 9.762 -5.633 -24.832 1.00 89.25 184 GLN A C 1
ATOM 1500 O O . GLN A 1 184 ? 10.475 -6.557 -24.462 1.00 89.25 184 GLN A O 1
ATOM 1505 N N . TYR A 1 185 ? 8.861 -5.060 -24.021 1.00 88.38 185 TYR A N 1
ATOM 1506 C CA . TYR A 1 185 ? 8.666 -5.522 -22.638 1.00 88.38 185 TYR A CA 1
ATOM 1507 C C . TYR A 1 185 ? 8.081 -6.928 -22.546 1.00 88.38 185 TYR A C 1
ATOM 1509 O O . TYR A 1 185 ? 8.445 -7.681 -21.651 1.00 88.38 185 TYR A O 1
ATOM 1517 N N . ALA A 1 186 ? 7.234 -7.308 -23.501 1.00 88.25 186 ALA A N 1
ATOM 1518 C CA . ALA A 1 186 ? 6.702 -8.661 -23.607 1.00 88.25 186 ALA A CA 1
ATOM 1519 C C . ALA A 1 186 ? 7.724 -9.685 -24.148 1.00 88.25 186 ALA A C 1
ATOM 1521 O O . ALA A 1 186 ? 7.380 -10.854 -24.300 1.00 88.25 186 ALA A O 1
ATOM 1522 N N . GLY A 1 187 ? 8.953 -9.267 -24.483 1.00 90.94 187 GLY A N 1
ATOM 1523 C CA . GLY A 1 187 ? 9.982 -10.156 -25.035 1.00 90.94 187 GLY A CA 1
ATOM 1524 C C . GLY A 1 187 ? 9.686 -10.640 -26.459 1.00 90.94 187 GLY A C 1
ATOM 1525 O O . GLY A 1 187 ? 10.211 -11.661 -26.889 1.00 90.94 187 GLY A O 1
ATOM 1526 N N . LEU A 1 188 ? 8.840 -9.924 -27.207 1.00 92.12 188 LEU A N 1
ATOM 1527 C CA . LEU A 1 188 ? 8.464 -10.286 -28.580 1.00 92.12 188 LEU A CA 1
ATOM 1528 C C . LEU A 1 188 ? 9.474 -9.797 -29.629 1.00 92.12 188 LEU A C 1
ATOM 1530 O O . LEU A 1 188 ? 9.363 -10.168 -30.795 1.00 92.12 188 LEU A O 1
ATOM 1534 N N . ILE A 1 189 ? 10.436 -8.960 -29.227 1.00 91.06 189 ILE A N 1
ATOM 1535 C CA . ILE A 1 189 ? 11.489 -8.400 -30.083 1.00 91.06 189 ILE A CA 1
ATOM 1536 C C . ILE A 1 189 ? 12.846 -8.950 -29.607 1.00 91.06 189 ILE A C 1
ATOM 1538 O O . ILE A 1 189 ? 13.379 -8.445 -28.613 1.00 91.06 189 ILE A O 1
ATOM 1542 N N . PRO A 1 190 ? 13.411 -9.976 -30.275 1.00 90.94 190 PRO A N 1
ATOM 1543 C CA . PRO A 1 190 ? 14.637 -10.651 -29.837 1.00 90.94 190 PRO A CA 1
ATOM 1544 C C . PRO A 1 190 ? 15.845 -9.721 -29.666 1.00 90.94 190 PRO A C 1
ATOM 1546 O O . PRO A 1 190 ? 16.677 -9.928 -28.788 1.00 90.94 190 PRO A O 1
ATOM 1549 N N . GLU A 1 191 ? 15.930 -8.658 -30.463 1.00 92.19 191 GLU A N 1
ATOM 1550 C CA . GLU A 1 191 ? 17.005 -7.663 -30.411 1.00 92.19 191 GLU A CA 1
ATOM 1551 C C . GLU A 1 191 ? 16.914 -6.744 -29.182 1.00 92.19 191 GLU A C 1
ATOM 1553 O O . GLU A 1 191 ? 17.735 -5.849 -29.009 1.00 92.19 191 GLU A O 1
ATOM 1558 N N . SER A 1 192 ? 15.884 -6.898 -28.346 1.00 90.69 192 SER A N 1
ATOM 1559 C CA . SER A 1 192 ? 15.618 -6.059 -27.173 1.00 90.69 192 SER A CA 1
ATOM 1560 C C . SER A 1 192 ? 15.230 -6.879 -25.937 1.00 90.69 192 SER A C 1
ATOM 1562 O O . SER A 1 192 ? 14.539 -6.367 -25.056 1.00 90.69 192 SER A O 1
ATOM 1564 N N . MET A 1 193 ? 15.679 -8.136 -25.849 1.00 93.69 193 MET A N 1
ATOM 1565 C CA . MET A 1 193 ? 15.370 -9.032 -24.722 1.00 93.69 193 MET A CA 1
ATOM 1566 C C . MET A 1 193 ? 15.784 -8.468 -23.361 1.00 93.69 193 MET A C 1
ATOM 1568 O O . MET A 1 193 ? 15.054 -8.629 -22.389 1.00 93.69 193 MET A O 1
ATOM 1572 N N . GLU A 1 194 ? 16.883 -7.718 -23.305 1.00 93.38 194 GLU A N 1
ATOM 1573 C CA . GLU A 1 194 ? 17.347 -7.006 -22.104 1.00 93.38 194 GLU A CA 1
ATOM 1574 C C . GLU A 1 194 ? 16.270 -6.102 -21.470 1.00 93.38 194 GLU A C 1
ATOM 1576 O O . GLU A 1 194 ? 16.229 -5.921 -20.252 1.00 93.38 194 GLU A O 1
ATOM 1581 N N . ARG A 1 195 ? 15.341 -5.574 -22.279 1.00 91.19 195 ARG A N 1
ATOM 1582 C CA . ARG A 1 195 ? 14.238 -4.730 -21.802 1.00 91.19 195 ARG A CA 1
ATOM 1583 C C . ARG A 1 195 ? 13.154 -5.555 -21.119 1.00 91.19 195 ARG A C 1
ATOM 1585 O O . ARG A 1 195 ? 12.630 -5.140 -20.086 1.00 91.19 195 ARG A O 1
ATOM 1592 N N . ALA A 1 196 ? 12.840 -6.723 -21.680 1.00 92.50 196 ALA A N 1
ATOM 1593 C CA . ALA A 1 196 ? 11.935 -7.691 -21.069 1.00 92.50 196 ALA A CA 1
ATOM 1594 C C . ALA A 1 196 ? 12.524 -8.239 -19.764 1.00 92.50 196 ALA A C 1
ATOM 1596 O O . ALA A 1 196 ? 11.837 -8.283 -18.749 1.00 92.50 196 ALA A O 1
ATOM 1597 N N . GLU A 1 197 ? 13.818 -8.565 -19.757 1.00 94.19 197 GLU A N 1
ATOM 1598 C CA . GLU A 1 197 ? 14.527 -9.021 -18.559 1.00 94.19 197 GLU A CA 1
ATOM 1599 C C . GLU A 1 197 ? 14.499 -7.971 -17.442 1.00 94.19 197 GLU A C 1
ATOM 1601 O O . GLU A 1 197 ? 14.263 -8.306 -16.284 1.00 94.19 197 GLU A O 1
ATOM 1606 N N . GLN A 1 198 ? 14.692 -6.688 -17.766 1.00 91.75 198 GLN A N 1
ATOM 1607 C CA . GLN A 1 198 ? 14.571 -5.614 -16.780 1.00 91.75 198 GLN A CA 1
ATOM 1608 C C . GLN A 1 198 ? 13.147 -5.487 -16.219 1.00 91.75 198 GLN A C 1
ATOM 1610 O O . GLN A 1 198 ? 12.977 -5.330 -15.011 1.00 91.75 198 GLN A O 1
ATOM 1615 N N . CYS A 1 199 ? 12.128 -5.562 -17.077 1.00 90.94 199 CYS A N 1
ATOM 1616 C CA . CYS A 1 199 ? 10.732 -5.579 -16.645 1.00 90.94 199 CYS A CA 1
ATOM 1617 C C . CYS A 1 199 ? 10.464 -6.755 -15.698 1.00 90.94 199 CYS A C 1
ATOM 1619 O O . CYS A 1 199 ? 9.866 -6.568 -14.640 1.00 90.94 199 CYS A O 1
ATOM 1621 N N . GLN A 1 200 ? 10.973 -7.941 -16.034 1.00 93.06 200 GLN A N 1
ATOM 1622 C CA . GLN A 1 200 ? 10.817 -9.129 -15.206 1.00 93.06 200 GLN A CA 1
ATOM 1623 C C . GLN A 1 200 ? 11.489 -8.966 -13.838 1.00 93.06 200 GLN A C 1
ATOM 1625 O O . GLN A 1 200 ? 10.877 -9.303 -12.836 1.00 93.06 200 GLN A O 1
ATOM 1630 N N . LYS A 1 201 ? 12.680 -8.354 -13.760 1.00 92.62 201 LYS A N 1
ATOM 1631 C CA . LYS A 1 201 ? 13.340 -8.058 -12.471 1.00 92.62 201 LYS A CA 1
ATOM 1632 C C . LYS A 1 201 ? 12.485 -7.195 -11.543 1.00 92.62 201 LYS A C 1
ATOM 1634 O O . LYS A 1 201 ? 12.556 -7.369 -10.333 1.00 92.62 201 LYS A O 1
ATOM 1639 N N . VAL A 1 202 ? 11.709 -6.257 -12.090 1.00 90.25 202 VAL A N 1
ATOM 1640 C CA . VAL A 1 202 ? 10.773 -5.449 -11.294 1.00 90.25 202 VAL A CA 1
ATOM 1641 C C . VAL A 1 202 ? 9.616 -6.309 -10.812 1.00 90.25 202 VAL A C 1
ATOM 1643 O O . VAL A 1 202 ? 9.318 -6.289 -9.628 1.00 90.25 202 VAL A O 1
ATOM 1646 N N . LEU A 1 203 ? 8.998 -7.092 -11.696 1.00 92.81 203 LEU A N 1
ATOM 1647 C CA . LEU A 1 203 ? 7.875 -7.957 -11.326 1.00 92.81 203 LEU A CA 1
ATOM 1648 C C . LEU A 1 203 ? 8.277 -9.028 -10.300 1.00 92.81 203 LEU A C 1
ATOM 1650 O O . LEU A 1 203 ? 7.515 -9.293 -9.381 1.00 92.81 203 LEU A O 1
ATOM 1654 N N . ASP A 1 204 ? 9.485 -9.578 -10.412 1.00 94.12 204 ASP A N 1
ATOM 1655 C CA . ASP A 1 204 ? 10.022 -10.595 -9.502 1.00 94.12 204 ASP A CA 1
ATOM 1656 C C . ASP A 1 204 ? 10.522 -10.014 -8.173 1.00 94.12 204 ASP A C 1
ATOM 1658 O O . ASP A 1 204 ? 10.805 -10.765 -7.240 1.00 94.12 204 ASP A O 1
ATOM 1662 N N . ALA A 1 205 ? 10.659 -8.687 -8.063 1.00 91.50 205 ALA A N 1
ATOM 1663 C CA . ALA A 1 205 ? 11.129 -8.061 -6.832 1.00 91.50 205 ALA A CA 1
ATOM 1664 C C . ALA A 1 205 ? 10.134 -8.245 -5.680 1.00 91.50 205 ALA A C 1
ATOM 1666 O O . ALA A 1 205 ? 10.534 -8.257 -4.519 1.00 91.50 205 ALA A O 1
ATOM 1667 N N . ASN A 1 206 ? 8.842 -8.379 -5.987 1.00 92.31 206 ASN A N 1
ATOM 1668 C CA . ASN A 1 206 ? 7.792 -8.533 -4.991 1.00 92.31 206 ASN A CA 1
ATOM 1669 C C . ASN A 1 206 ? 6.838 -9.650 -5.401 1.00 92.31 206 ASN A C 1
ATOM 1671 O O . ASN A 1 206 ? 6.452 -9.747 -6.559 1.00 92.31 206 ASN A O 1
ATOM 1675 N N . GLU A 1 207 ? 6.400 -10.450 -4.429 1.00 90.62 207 GLU A N 1
ATOM 1676 C CA . GLU A 1 207 ? 5.424 -11.523 -4.669 1.00 90.62 207 GLU A CA 1
ATOM 1677 C C . GLU A 1 207 ? 4.083 -10.983 -5.184 1.00 90.62 207 GLU A C 1
ATOM 1679 O O . GLU A 1 207 ? 3.373 -11.659 -5.926 1.00 90.62 207 GLU A O 1
ATOM 1684 N N . GLU A 1 208 ? 3.728 -9.761 -4.778 1.00 89.81 208 GLU A N 1
ATOM 1685 C CA . GLU A 1 208 ? 2.425 -9.174 -5.046 1.00 89.81 208 GLU A CA 1
ATOM 1686 C C . GLU A 1 208 ? 2.534 -7.669 -5.324 1.00 89.81 208 GLU A C 1
ATOM 1688 O O . GLU A 1 208 ? 3.184 -6.923 -4.583 1.00 89.81 208 GLU A O 1
ATOM 1693 N N . TYR A 1 209 ? 1.810 -7.230 -6.353 1.00 92.62 209 TYR A N 1
ATOM 1694 C CA . TYR A 1 209 ? 1.511 -5.832 -6.650 1.00 92.62 209 TYR A CA 1
ATOM 1695 C C . TYR A 1 209 ? -0.008 -5.636 -6.663 1.00 92.62 209 TYR A C 1
ATOM 1697 O O . TYR A 1 209 ? -0.744 -6.512 -7.116 1.00 92.62 209 TYR A O 1
ATOM 1705 N N . ASP A 1 210 ? -0.480 -4.485 -6.186 1.00 92.00 210 ASP A N 1
ATOM 1706 C CA . ASP A 1 210 ? -1.881 -4.076 -6.330 1.00 92.00 210 ASP A CA 1
ATOM 1707 C C . ASP A 1 210 ? -2.152 -3.575 -7.751 1.00 92.00 210 ASP A C 1
ATOM 1709 O O . ASP A 1 210 ? -3.214 -3.828 -8.318 1.00 92.00 210 ASP A O 1
ATOM 1713 N N . PHE A 1 211 ? -1.163 -2.904 -8.350 1.00 90.50 211 PHE A N 1
ATOM 1714 C CA . PHE A 1 211 ? -1.258 -2.362 -9.699 1.00 90.50 211 PHE A CA 1
ATOM 1715 C C . PHE A 1 211 ? 0.038 -2.571 -10.484 1.00 90.50 211 PHE A C 1
ATOM 1717 O O . PHE A 1 211 ? 1.135 -2.334 -9.979 1.00 90.50 211 PHE A O 1
ATOM 1724 N N . CYS A 1 212 ? -0.097 -2.940 -11.758 1.00 90.31 212 CYS A N 1
ATOM 1725 C CA . CYS A 1 212 ? 1.012 -3.005 -12.706 1.00 90.31 212 CYS A CA 1
ATOM 1726 C C . CYS A 1 212 ? 0.697 -2.129 -13.920 1.00 90.31 212 CYS A C 1
ATOM 1728 O O . CYS A 1 212 ? -0.301 -2.342 -14.611 1.00 90.31 212 CYS A O 1
ATOM 1730 N N . PHE A 1 213 ? 1.565 -1.164 -14.201 1.00 86.38 213 PHE A N 1
ATOM 1731 C CA . PHE A 1 213 ? 1.448 -0.255 -15.332 1.00 86.38 213 PHE A CA 1
ATOM 1732 C C . PHE A 1 213 ? 2.494 -0.594 -16.388 1.00 86.38 213 PHE A C 1
ATOM 1734 O O . PHE A 1 213 ? 3.692 -0.651 -16.105 1.00 86.38 213 PHE A O 1
ATOM 1741 N N . PHE A 1 214 ? 2.028 -0.775 -17.622 1.00 85.81 214 PHE A N 1
ATOM 1742 C CA . PHE A 1 214 ? 2.865 -1.011 -18.792 1.00 85.81 214 PHE A CA 1
ATOM 1743 C C . PHE A 1 214 ? 2.645 0.123 -19.788 1.00 85.81 214 PHE A C 1
ATOM 1745 O O . PHE A 1 214 ? 1.560 0.269 -20.353 1.00 85.81 214 PHE A O 1
ATOM 1752 N N . CYS A 1 215 ? 3.672 0.938 -20.005 1.00 79.00 215 CYS A N 1
ATOM 1753 C CA . CYS A 1 215 ? 3.614 2.096 -20.886 1.00 79.00 215 CYS A CA 1
ATOM 1754 C C . CYS A 1 215 ? 4.600 1.925 -22.042 1.00 79.00 215 CYS A C 1
ATOM 1756 O O . CYS A 1 215 ? 5.815 1.960 -21.865 1.00 79.00 215 CYS A O 1
ATOM 1758 N N . GLY A 1 216 ? 4.075 1.792 -23.256 1.00 71.25 216 GLY A N 1
ATOM 1759 C CA . GLY A 1 216 ? 4.874 1.680 -24.469 1.00 71.25 216 GLY A CA 1
ATOM 1760 C C . GLY A 1 216 ? 4.395 2.648 -25.538 1.00 71.25 216 GLY A C 1
ATOM 1761 O O . GLY A 1 216 ? 3.217 2.994 -25.586 1.00 71.25 216 GLY A O 1
ATOM 1762 N N . LYS A 1 217 ? 5.302 3.072 -26.421 1.00 67.94 217 LYS A N 1
ATOM 1763 C CA . LYS A 1 217 ? 4.874 3.603 -27.720 1.00 67.94 217 LYS A CA 1
ATOM 1764 C C . LYS A 1 217 ? 4.283 2.442 -28.533 1.00 67.94 217 LYS A C 1
ATOM 1766 O O . LYS A 1 217 ? 4.769 1.315 -28.394 1.00 67.94 217 LYS A O 1
ATOM 1771 N N . GLN A 1 218 ? 3.223 2.719 -29.297 1.00 58.06 218 GLN A N 1
ATOM 1772 C CA . GLN A 1 218 ? 2.750 1.802 -30.342 1.00 58.06 218 GLN A CA 1
ATOM 1773 C C . GLN A 1 218 ? 3.819 1.636 -31.418 1.00 58.06 218 GLN A C 1
ATOM 1775 O O . GLN A 1 218 ? 4.517 2.639 -31.702 1.00 58.06 218 GLN A O 1
#

Radius of gyration: 21.39 Å; chains: 1; bounding box: 49×42×63 Å

Sequence (218 aa):
MRYSYDNLEMTVTYRKDKEIEIQVANHNTFRVGNITVTTEYAGKKRTEFIGRIEAHETWKSGDRTENIPPFHAASFYEGKEQIIDPGLYDEKSGIYCGEPFHALVWRDEEKRKTWQRSHTWVSEDPAAEVTLSYIADGPRVAFTGNSFTGLWDSTYEYFRQMAEADGYHAQVAYSYWGGTGLAQYAGLIPESMERAEQCQKVLDANEEYDFCFFCGKQ